Protein AF-A0A353X203-F1 (afdb_monomer_lite)

Secondary structure (DSSP, 8-state):
----TTTT-TTHHHHHHHHGGGEETTEEESSS----S-TTHHHHHHHHTTSS---GGG-EEHHHHHHHHHHHHHTT-HHHHHHHHHHHHHHTTSSSTT--EEETTTEEEES-HHHHHHHHHIIIIIIS--EEEGGGTEEE------TT-SEEEEEEEEETTEEEEEEEETTEEEEEESS--EEEEETTTEEEPTT--EEEEEETTEEEEEE--SEEEEEE-

Radius of gyration: 20.21 Å; chains: 1; bounding box: 49×40×54 Å

Foldseek 3Di:
DPQPPCPPPPCLVVVLVVQVQQAALQAGQPASPPPPDDNCVVVVVVVPPPPDDDDSRGFGFLQVLLVSLVSCLSVLNAVSNVSSLSSNVVLACPPPDRWQAGTPNHDDDIDDPSNCSSPVCCVVCRQQVWDDPVVQLETETEHRHDLVCQWDKDWQCDDPVKGWIWIHHRQKIKIAMDDQGKYKYFPVFKDFDPPFDWDWDADPNGIITTGRDRMGMIGTD

pLDDT: mean 85.38, std 16.43, range [37.25, 98.31]

Structure (mmCIF, N/CA/C/O backbone):
data_AF-A0A353X203-F1
#
_entry.id   AF-A0A353X203-F1
#
loop_
_atom_site.group_PDB
_at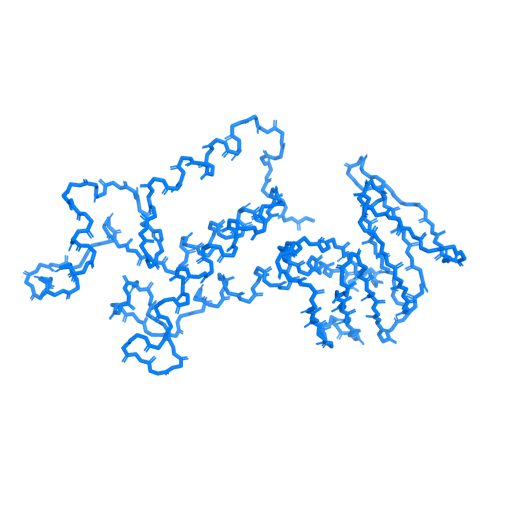om_site.id
_atom_site.type_symbol
_atom_site.label_atom_id
_atom_site.label_alt_id
_atom_site.label_comp_id
_atom_site.label_asym_id
_atom_site.label_entity_id
_atom_site.label_seq_id
_atom_site.pdbx_PDB_ins_code
_atom_site.Cartn_x
_atom_site.Cartn_y
_atom_site.Cartn_z
_atom_site.occupancy
_atom_site.B_iso_or_equiv
_atom_site.auth_seq_id
_atom_site.auth_comp_id
_atom_site.auth_asym_id
_atom_site.auth_atom_id
_atom_site.pdbx_PDB_model_num
ATOM 1 N N . MET A 1 1 ? 7.761 4.333 11.071 1.00 39.16 1 MET A N 1
ATOM 2 C CA . MET A 1 1 ? 9.143 4.508 10.571 1.00 39.16 1 MET A CA 1
ATOM 3 C C . MET A 1 1 ? 9.367 3.669 9.322 1.00 39.16 1 MET A C 1
ATOM 5 O O . MET A 1 1 ? 8.918 2.531 9.275 1.00 39.16 1 MET A O 1
ATOM 9 N N . GLY A 1 2 ? 9.978 4.281 8.307 1.00 38.06 2 GLY A N 1
ATOM 10 C CA . GLY A 1 2 ? 9.970 3.855 6.903 1.00 38.06 2 GLY A CA 1
ATOM 11 C C . GLY A 1 2 ? 9.410 4.924 5.948 1.00 38.06 2 GLY A C 1
ATOM 12 O O . GLY A 1 2 ? 9.002 4.586 4.844 1.00 38.06 2 GLY A O 1
ATOM 13 N N . GLN A 1 3 ? 9.345 6.187 6.380 1.00 44.25 3 GLN A N 1
ATOM 14 C CA . GLN A 1 3 ? 9.266 7.341 5.486 1.00 44.25 3 GLN A CA 1
ATOM 15 C C . GLN A 1 3 ? 10.696 7.655 5.059 1.00 44.25 3 GLN A C 1
ATOM 17 O O . GLN A 1 3 ? 11.584 7.773 5.907 1.00 44.25 3 GLN A O 1
ATOM 22 N N . THR A 1 4 ? 10.947 7.751 3.756 1.00 47.97 4 THR A N 1
ATOM 23 C CA . THR A 1 4 ? 12.140 8.472 3.313 1.00 47.97 4 THR A CA 1
ATOM 24 C C . THR A 1 4 ? 12.017 9.892 3.873 1.00 47.97 4 THR A C 1
ATOM 26 O O . THR A 1 4 ? 10.932 10.464 3.839 1.00 47.97 4 THR A O 1
ATOM 29 N N . GLY A 1 5 ? 13.078 10.446 4.464 1.00 55.50 5 GLY A N 1
ATOM 30 C CA . GLY A 1 5 ? 13.055 11.739 5.174 1.00 55.50 5 GLY A CA 1
ATOM 31 C C . GLY A 1 5 ? 12.775 12.964 4.291 1.00 55.50 5 GLY A C 1
ATOM 32 O O . GLY A 1 5 ? 13.208 14.062 4.618 1.00 55.50 5 GLY A O 1
ATOM 33 N N . MET A 1 6 ? 12.102 12.784 3.152 1.00 59.47 6 MET A N 1
ATOM 34 C CA . MET A 1 6 ? 11.868 13.794 2.133 1.00 59.47 6 MET A CA 1
ATOM 35 C C . MET A 1 6 ? 10.472 14.436 2.198 1.00 59.47 6 MET A C 1
ATOM 37 O O . MET A 1 6 ? 10.122 15.241 1.337 1.00 59.47 6 MET A O 1
ATOM 41 N N . ASP A 1 7 ? 9.669 14.136 3.223 1.00 63.59 7 ASP A N 1
ATOM 42 C CA . ASP A 1 7 ? 8.307 14.669 3.354 1.00 63.59 7 ASP A CA 1
ATOM 43 C C . ASP A 1 7 ? 8.247 16.204 3.451 1.00 63.59 7 ASP A C 1
ATOM 45 O O . ASP A 1 7 ? 7.251 16.794 3.028 1.00 63.59 7 ASP A O 1
ATOM 49 N N . GLY A 1 8 ? 9.322 16.857 3.898 1.00 65.00 8 GLY A N 1
ATOM 50 C CA . GLY A 1 8 ? 9.437 18.318 3.953 1.00 65.00 8 GLY A CA 1
ATOM 51 C C . GLY A 1 8 ? 9.944 18.997 2.674 1.00 65.00 8 GLY A C 1
ATOM 52 O O . GLY A 1 8 ? 10.016 20.222 2.643 1.00 65.00 8 GLY A O 1
ATOM 53 N N . TYR A 1 9 ? 10.314 18.250 1.627 1.00 75.81 9 TYR A N 1
ATOM 54 C CA . TYR A 1 9 ? 10.947 18.841 0.443 1.00 75.81 9 TYR A CA 1
ATOM 55 C C . TYR A 1 9 ? 9.925 19.165 -0.653 1.00 75.81 9 TYR A C 1
ATOM 57 O O . TYR A 1 9 ? 9.173 18.282 -1.076 1.00 75.81 9 TYR A O 1
ATOM 65 N N . PRO A 1 10 ? 9.915 20.399 -1.186 1.00 77.88 10 PRO A N 1
ATOM 66 C CA . PRO A 1 10 ? 8.910 20.826 -2.162 1.00 77.88 10 PRO A CA 1
ATOM 67 C C . PRO A 1 10 ? 9.017 20.081 -3.501 1.00 77.88 10 PRO A C 1
ATOM 69 O O . PRO A 1 10 ? 8.015 19.885 -4.182 1.00 77.88 10 PRO A O 1
ATOM 72 N N . TRP A 1 11 ? 10.210 19.599 -3.858 1.00 84.00 11 TRP A N 1
ATOM 73 C CA . TRP A 1 11 ? 10.484 18.955 -5.145 1.00 84.00 11 TRP A CA 1
ATOM 74 C C . TRP A 1 11 ? 10.151 17.454 -5.184 1.00 84.00 11 TRP A C 1
ATOM 76 O O . TRP A 1 11 ? 10.302 16.820 -6.224 1.00 84.00 11 TRP A O 1
ATOM 86 N N . LYS A 1 12 ? 9.681 16.849 -4.086 1.00 87.25 12 LYS A N 1
ATOM 87 C CA . LYS A 1 12 ? 9.461 15.391 -3.999 1.00 87.25 12 LYS A CA 1
ATOM 88 C C . LYS A 1 12 ? 8.481 14.850 -5.051 1.00 87.25 12 LYS A C 1
ATOM 90 O O . LYS A 1 12 ? 8.730 13.815 -5.664 1.00 87.25 12 LYS A O 1
ATOM 95 N N . ILE A 1 13 ? 7.395 15.584 -5.308 1.00 91.06 13 ILE A N 1
ATOM 96 C CA . ILE A 1 13 ? 6.416 15.229 -6.346 1.00 91.06 13 ILE A CA 1
ATOM 97 C C . ILE A 1 13 ? 6.991 15.504 -7.736 1.00 91.06 13 ILE A C 1
ATOM 99 O O . ILE A 1 13 ? 6.832 14.686 -8.636 1.00 91.06 13 ILE A O 1
ATOM 103 N N . GLU A 1 14 ? 7.718 16.608 -7.905 1.00 92.44 14 GLU A N 1
ATOM 104 C CA . GLU A 1 14 ? 8.383 16.947 -9.167 1.00 92.44 14 GLU A CA 1
ATOM 105 C C . GLU A 1 14 ? 9.421 15.890 -9.578 1.00 92.44 14 GLU A C 1
ATOM 107 O O . GLU A 1 14 ? 9.534 15.549 -10.758 1.00 92.44 14 GLU A O 1
ATOM 112 N N . ALA A 1 15 ? 10.135 15.305 -8.613 1.00 91.81 15 ALA A N 1
ATOM 113 C CA . ALA A 1 15 ? 11.051 14.197 -8.857 1.00 91.81 15 ALA A CA 1
ATOM 114 C C . ALA A 1 15 ? 10.318 12.950 -9.376 1.00 91.81 15 ALA A C 1
ATOM 116 O O . ALA A 1 15 ? 10.783 12.331 -10.335 1.00 91.81 15 ALA A O 1
ATOM 117 N N . LEU A 1 16 ? 9.154 12.612 -8.808 1.00 93.56 16 LEU A N 1
ATOM 118 C CA . LEU A 1 16 ? 8.323 11.507 -9.300 1.00 93.56 16 LEU A CA 1
ATOM 119 C C . LEU A 1 16 ? 7.768 11.784 -10.698 1.00 93.56 16 LEU A C 1
ATOM 121 O O . LEU A 1 16 ? 7.823 10.909 -11.561 1.00 93.56 16 LEU A O 1
ATOM 125 N N . GLU A 1 17 ? 7.312 13.011 -10.962 1.00 94.00 17 GLU A N 1
ATOM 126 C CA . GLU A 1 17 ? 6.885 13.423 -12.304 1.00 94.00 17 GLU A CA 1
ATOM 127 C C . GLU A 1 17 ? 8.030 13.363 -13.321 1.00 94.00 17 GLU A C 1
ATOM 129 O O . GLU A 1 17 ? 7.852 12.926 -14.459 1.00 94.00 17 GLU A O 1
ATOM 134 N N . THR A 1 18 ? 9.237 13.740 -12.912 1.00 91.50 18 THR A N 1
ATOM 135 C CA . THR A 1 18 ? 10.422 13.657 -13.767 1.00 91.50 18 THR A CA 1
ATOM 136 C C . THR A 1 18 ? 10.813 12.209 -14.039 1.00 91.50 18 THR A C 1
ATOM 138 O O . THR A 1 18 ? 11.139 11.878 -15.182 1.00 91.50 18 THR A O 1
ATOM 141 N N . ALA A 1 19 ? 10.712 11.328 -13.039 1.00 90.25 19 ALA A N 1
ATOM 142 C CA . ALA A 1 19 ? 11.004 9.904 -13.181 1.00 90.25 19 ALA A CA 1
ATOM 143 C C . ALA A 1 19 ? 10.133 9.229 -14.256 1.00 90.25 19 ALA A C 1
ATOM 145 O O . ALA A 1 19 ? 10.582 8.290 -14.918 1.00 90.25 19 ALA A O 1
ATOM 146 N N . LYS A 1 20 ? 8.925 9.752 -14.517 1.00 91.38 20 LYS A N 1
ATOM 147 C CA . LYS A 1 20 ? 8.027 9.224 -15.557 1.00 91.38 20 LYS A CA 1
ATOM 148 C C . LYS A 1 20 ? 8.629 9.236 -16.956 1.00 91.38 20 LYS A C 1
ATOM 150 O O . LYS A 1 20 ? 8.293 8.380 -17.770 1.00 91.38 20 LYS A O 1
ATOM 155 N N . LYS A 1 21 ? 9.550 10.165 -17.227 1.00 89.31 21 LYS A N 1
ATOM 156 C CA . LYS A 1 21 ? 10.239 10.298 -18.521 1.00 89.31 21 LYS A CA 1
ATOM 157 C C . LYS A 1 21 ? 11.129 9.094 -18.853 1.00 89.31 21 LYS A C 1
ATOM 159 O O . LYS A 1 21 ? 11.521 8.947 -20.007 1.00 89.31 21 LYS A O 1
ATOM 164 N N . TYR A 1 22 ? 11.428 8.250 -17.862 1.00 88.75 22 TYR A N 1
ATOM 165 C CA . TYR A 1 22 ? 12.292 7.072 -17.975 1.00 88.75 22 TYR A CA 1
ATOM 166 C C . TYR A 1 22 ? 11.511 5.751 -17.886 1.00 88.75 22 TYR A C 1
ATOM 168 O O . TYR A 1 22 ? 12.082 4.703 -17.580 1.00 88.75 22 TYR A O 1
ATOM 176 N N . ARG A 1 23 ? 10.197 5.799 -18.128 1.00 90.19 23 ARG A N 1
ATOM 177 C CA . ARG A 1 23 ? 9.322 4.626 -18.193 1.00 90.19 23 ARG A CA 1
ATOM 178 C C . ARG A 1 23 ? 9.262 4.066 -19.619 1.00 90.19 23 ARG A C 1
ATOM 180 O O . ARG A 1 23 ? 9.409 4.783 -20.603 1.00 90.19 23 ARG A O 1
ATOM 187 N N . THR A 1 24 ? 8.970 2.781 -19.703 1.00 89.50 24 THR A N 1
ATOM 188 C CA . THR A 1 24 ? 8.625 2.020 -20.907 1.00 89.50 24 THR A CA 1
ATOM 189 C C . THR A 1 24 ? 7.309 1.281 -20.648 1.00 89.50 24 THR A C 1
ATOM 191 O O . THR A 1 24 ? 6.838 1.257 -19.506 1.00 89.50 24 THR A O 1
ATOM 194 N N . PRO A 1 25 ? 6.716 0.614 -21.652 1.00 91.25 25 PRO A N 1
ATOM 195 C CA . PRO A 1 25 ? 5.561 -0.244 -21.413 1.00 91.25 25 PRO A CA 1
ATOM 196 C C . PRO A 1 25 ? 5.795 -1.360 -20.382 1.00 91.25 25 PRO A C 1
ATOM 198 O O . PRO A 1 25 ? 4.810 -1.811 -19.802 1.00 91.25 25 PRO A O 1
ATOM 201 N N . PHE A 1 26 ? 7.048 -1.768 -20.142 1.00 91.12 26 PHE A N 1
ATOM 202 C CA . PHE A 1 26 ? 7.418 -2.896 -19.277 1.00 91.12 26 PHE A CA 1
ATOM 203 C C . PHE A 1 26 ? 8.104 -2.496 -17.959 1.00 91.12 26 PHE A C 1
ATOM 205 O O . PHE A 1 26 ? 8.399 -3.354 -17.132 1.00 91.12 26 PHE A O 1
ATOM 212 N N . GLY A 1 27 ? 8.360 -1.205 -17.729 1.00 92.00 27 GLY A N 1
ATOM 213 C CA . GLY A 1 27 ? 8.957 -0.728 -16.479 1.00 92.00 27 GLY A CA 1
ATOM 214 C C . GLY A 1 27 ? 9.876 0.472 -16.660 1.00 92.00 27 GLY A C 1
ATOM 215 O O . GLY A 1 27 ? 9.807 1.180 -17.661 1.00 92.00 27 GLY A O 1
ATOM 216 N N . VAL A 1 28 ? 10.752 0.698 -15.686 1.00 91.50 28 VAL A N 1
ATOM 217 C CA . VAL A 1 28 ? 11.659 1.851 -15.605 1.00 91.50 28 VAL A CA 1
ATOM 218 C C . VAL A 1 28 ? 13.095 1.445 -15.935 1.00 91.50 28 VAL A C 1
ATOM 220 O O . VAL A 1 28 ? 13.557 0.380 -15.515 1.00 91.50 28 VAL A O 1
ATOM 223 N N . TYR A 1 29 ? 13.806 2.311 -16.659 1.00 88.19 29 TYR A N 1
ATOM 224 C CA . TYR A 1 29 ? 15.245 2.162 -16.888 1.00 88.19 29 TYR A CA 1
ATOM 225 C C . TYR A 1 29 ? 16.050 2.292 -15.588 1.00 88.19 29 TYR A C 1
ATOM 227 O O . TYR A 1 29 ? 15.732 3.123 -14.741 1.00 88.19 29 TYR A O 1
ATOM 235 N N . VAL A 1 30 ? 17.144 1.539 -15.454 1.00 83.00 30 VAL A N 1
ATOM 236 C CA . VAL A 1 30 ? 18.009 1.597 -14.258 1.00 83.00 30 VAL A CA 1
ATOM 237 C C . VAL A 1 30 ? 18.680 2.962 -14.086 1.00 83.00 30 VAL A C 1
ATOM 239 O O . VAL A 1 30 ? 18.679 3.504 -12.984 1.00 83.00 30 VAL A O 1
ATOM 242 N N . THR A 1 31 ? 19.262 3.525 -15.151 1.00 73.38 31 THR A N 1
ATOM 243 C CA . THR A 1 31 ? 20.078 4.754 -15.061 1.00 73.38 31 THR A CA 1
ATOM 244 C C . THR A 1 31 ? 19.474 5.961 -15.782 1.00 73.38 31 THR A C 1
ATOM 246 O O . THR A 1 31 ? 19.966 7.071 -15.612 1.00 73.38 31 THR A O 1
ATOM 249 N N . GLY A 1 32 ? 18.423 5.776 -16.592 1.00 62.38 32 GLY A N 1
ATOM 250 C CA . GLY A 1 32 ? 17.738 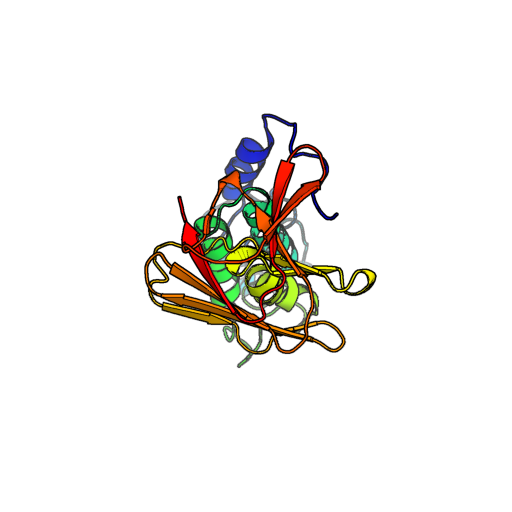6.853 -17.324 1.00 62.38 32 GLY A CA 1
ATOM 251 C C . GLY A 1 32 ? 18.531 7.498 -18.477 1.00 62.38 32 GLY A C 1
ATOM 252 O O . GLY A 1 32 ? 18.026 8.414 -19.121 1.00 62.38 32 GLY A O 1
ATOM 253 N N . ILE A 1 33 ? 19.752 7.041 -18.769 1.00 56.19 33 ILE A N 1
ATOM 254 C CA . ILE A 1 33 ? 20.683 7.724 -19.690 1.00 56.19 33 ILE A CA 1
ATOM 255 C C . ILE A 1 33 ? 20.501 7.302 -21.162 1.00 56.19 33 ILE A C 1
ATOM 257 O O . ILE A 1 33 ? 20.845 8.066 -22.066 1.00 56.19 33 ILE A O 1
ATOM 261 N N . ASP A 1 34 ? 19.908 6.141 -21.447 1.00 52.72 34 ASP A N 1
ATOM 262 C CA . ASP A 1 34 ? 19.896 5.570 -22.804 1.00 52.72 34 ASP A CA 1
ATOM 263 C C . ASP A 1 34 ? 18.707 6.025 -23.673 1.00 52.72 34 ASP A C 1
ATOM 265 O O . ASP A 1 34 ? 17.942 5.234 -24.218 1.00 52.72 34 ASP A O 1
ATOM 269 N N . ARG A 1 35 ? 18.502 7.344 -23.788 1.00 48.38 35 ARG A N 1
ATOM 270 C CA . ARG A 1 35 ? 17.395 7.923 -24.575 1.00 48.38 35 ARG A CA 1
ATOM 271 C C . ARG A 1 35 ? 17.719 8.098 -26.064 1.00 48.38 35 ARG A C 1
ATOM 273 O O . ARG A 1 35 ? 16.974 8.767 -26.784 1.00 48.38 35 ARG A O 1
ATOM 280 N N . LYS A 1 36 ? 18.828 7.535 -26.557 1.00 43.75 36 LYS A N 1
ATOM 281 C CA . LYS A 1 36 ? 19.185 7.641 -27.976 1.00 43.75 36 LYS A CA 1
ATOM 282 C C . LYS A 1 36 ? 18.492 6.535 -28.776 1.00 43.75 36 LYS A C 1
ATOM 284 O O . LYS A 1 36 ? 19.027 5.452 -28.958 1.00 43.75 36 LYS A O 1
ATOM 289 N N . SER A 1 37 ? 17.338 6.917 -29.329 1.00 37.25 37 SER A N 1
ATOM 290 C CA . SER A 1 37 ? 16.552 6.300 -30.413 1.00 37.25 37 SER A CA 1
ATOM 291 C C . SER A 1 37 ? 15.309 5.487 -29.999 1.00 37.25 37 SER A C 1
ATOM 293 O O . SER A 1 37 ? 15.400 4.398 -29.465 1.00 37.25 37 SER A O 1
ATOM 295 N N . ASN A 1 38 ? 14.145 6.076 -30.310 1.00 41.41 38 ASN A N 1
ATOM 296 C CA . ASN A 1 38 ? 12.830 5.515 -30.660 1.00 41.41 38 ASN A CA 1
ATOM 297 C C . ASN A 1 38 ? 12.176 4.436 -29.773 1.00 41.41 38 ASN A C 1
ATOM 299 O O . ASN A 1 38 ? 12.732 3.384 -29.504 1.00 41.41 38 ASN A O 1
ATOM 303 N N . GLU A 1 39 ? 10.887 4.632 -29.472 1.00 45.38 39 GLU A N 1
ATOM 304 C CA . GLU A 1 39 ? 9.985 3.705 -28.753 1.00 45.38 39 GLU A CA 1
ATOM 305 C C . GLU A 1 39 ? 9.952 2.269 -29.319 1.00 45.38 39 GLU A C 1
ATOM 307 O O . GLU A 1 39 ? 9.614 1.330 -28.605 1.00 45.38 39 GLU A O 1
ATOM 312 N N . LYS A 1 40 ? 10.390 2.071 -30.569 1.00 39.50 40 LYS A N 1
ATOM 313 C CA . LYS A 1 40 ? 10.590 0.751 -31.193 1.00 39.50 40 LYS A CA 1
ATOM 314 C C . LYS A 1 40 ? 11.814 -0.018 -30.667 1.00 39.50 40 LYS A C 1
ATOM 316 O O . LYS A 1 40 ? 11.969 -1.191 -30.977 1.00 39.50 40 LYS A O 1
ATOM 321 N N . VAL A 1 41 ? 12.704 0.609 -29.897 1.00 45.78 41 VAL A N 1
ATOM 322 C CA . VAL A 1 41 ? 13.979 0.012 -29.464 1.00 45.78 41 VAL A CA 1
ATOM 323 C C . VAL A 1 41 ? 13.833 -0.891 -28.238 1.00 45.78 41 VAL A C 1
ATOM 325 O O . VAL A 1 41 ? 14.597 -1.842 -28.121 1.00 45.78 41 VAL A O 1
ATOM 328 N N . ALA A 1 42 ? 12.810 -0.709 -27.396 1.00 44.25 42 ALA A N 1
ATOM 329 C CA . ALA A 1 42 ? 12.548 -1.644 -26.294 1.00 44.25 42 ALA A CA 1
ATOM 330 C C . ALA A 1 42 ? 12.219 -3.062 -26.808 1.00 44.25 42 ALA A C 1
ATOM 332 O O . ALA A 1 42 ? 12.692 -4.047 -26.252 1.00 44.25 42 ALA A O 1
ATOM 333 N N . GLU A 1 43 ? 11.488 -3.156 -27.924 1.00 40.53 43 GLU A N 1
ATOM 334 C CA . GLU A 1 43 ? 11.161 -4.418 -28.605 1.00 40.53 43 GLU A CA 1
ATOM 335 C C . GLU A 1 43 ? 12.360 -4.965 -29.412 1.00 40.53 43 GLU A C 1
ATOM 337 O O . GLU A 1 43 ? 12.565 -6.170 -29.529 1.00 40.53 43 GLU A O 1
ATOM 342 N N . VAL A 1 44 ? 13.214 -4.074 -29.933 1.00 40.22 44 VAL A N 1
ATOM 343 C CA . VAL A 1 44 ? 14.367 -4.431 -30.780 1.00 40.22 44 VAL A CA 1
ATOM 344 C C . VAL A 1 44 ? 15.626 -4.785 -29.974 1.00 40.22 44 VAL A C 1
ATOM 346 O O . VAL A 1 44 ? 16.456 -5.547 -30.470 1.00 40.22 44 VAL A O 1
ATOM 349 N N . LEU A 1 45 ? 15.797 -4.298 -28.741 1.00 44.69 45 LEU A N 1
ATOM 350 C CA . LEU A 1 45 ? 16.957 -4.630 -27.898 1.00 44.69 45 LEU A CA 1
ATOM 351 C C . LEU A 1 45 ? 16.944 -6.090 -27.433 1.00 44.69 45 LEU A C 1
ATOM 353 O O . LEU A 1 45 ? 18.014 -6.697 -27.395 1.00 44.69 45 LEU A O 1
ATOM 357 N N . ALA A 1 46 ? 15.765 -6.665 -27.173 1.00 43.03 46 ALA A N 1
ATOM 358 C CA . ALA A 1 46 ? 15.619 -8.095 -26.889 1.00 43.03 46 ALA A CA 1
ATOM 359 C C . ALA A 1 46 ? 16.055 -8.962 -28.090 1.00 43.03 46 ALA A C 1
ATOM 361 O O . ALA A 1 46 ? 16.691 -9.998 -27.918 1.00 43.03 46 ALA A O 1
ATOM 362 N N . ALA A 1 47 ? 15.810 -8.491 -29.321 1.00 39.03 47 ALA A N 1
ATOM 363 C CA . ALA A 1 47 ? 16.117 -9.231 -30.547 1.00 39.03 47 ALA A CA 1
ATOM 364 C C . ALA A 1 47 ? 17.531 -8.986 -31.126 1.00 39.03 47 ALA A C 1
ATOM 366 O O . ALA A 1 47 ? 18.078 -9.866 -31.789 1.00 39.03 47 ALA A O 1
ATOM 367 N N . LYS A 1 48 ? 18.151 -7.809 -30.922 1.00 39.44 48 LYS A N 1
ATOM 368 C CA . LYS A 1 48 ? 19.434 -7.442 -31.572 1.00 39.44 48 LYS A CA 1
ATOM 369 C C . LYS A 1 48 ? 20.699 -7.665 -30.734 1.00 39.44 48 LYS A C 1
ATOM 371 O O . LYS A 1 48 ? 21.789 -7.648 -31.304 1.00 39.44 48 LYS A O 1
ATOM 376 N N . LYS A 1 49 ? 20.605 -7.906 -29.422 1.00 46.31 49 LYS A N 1
ATOM 377 C CA . LYS A 1 49 ? 21.778 -8.033 -28.528 1.00 46.31 49 LYS A CA 1
ATOM 378 C C . LYS A 1 49 ? 22.332 -9.455 -28.358 1.00 46.31 49 LYS A C 1
ATOM 380 O O . LYS A 1 49 ? 22.958 -9.758 -27.353 1.00 46.31 49 LYS A O 1
ATOM 385 N N . GLN A 1 50 ? 22.220 -10.316 -29.368 1.00 43.47 50 GLN A N 1
ATOM 386 C CA . GLN A 1 50 ? 23.040 -11.539 -29.410 1.00 43.47 50 GLN A CA 1
ATOM 387 C C . GLN A 1 50 ? 24.515 -11.281 -29.802 1.00 43.47 50 GLN A C 1
ATOM 389 O O . GLN A 1 50 ? 25.293 -12.229 -29.854 1.00 43.47 50 GLN A O 1
ATOM 394 N N . LYS A 1 51 ? 24.929 -10.029 -30.083 1.00 42.41 51 LYS A N 1
ATOM 395 C CA . LYS A 1 51 ? 26.297 -9.705 -30.551 1.00 42.41 51 LYS A CA 1
ATOM 396 C C . LYS A 1 51 ? 27.085 -8.646 -29.760 1.00 42.41 51 LYS A C 1
ATOM 398 O O . LYS A 1 51 ? 28.270 -8.496 -30.032 1.00 42.41 51 LYS A O 1
ATOM 403 N N . GLU A 1 52 ? 26.506 -7.966 -28.771 1.00 54.00 52 GLU A N 1
ATOM 404 C CA . GLU A 1 52 ? 27.239 -7.051 -27.872 1.00 54.00 52 GLU A CA 1
ATOM 405 C C . GLU A 1 52 ? 26.958 -7.404 -26.409 1.00 54.00 52 GLU A C 1
ATOM 407 O O . GLU A 1 52 ? 25.853 -7.836 -26.076 1.00 54.00 52 GLU A O 1
ATOM 412 N N . SER A 1 53 ? 27.952 -7.228 -25.534 1.00 57.31 53 SER A N 1
ATOM 413 C CA . SER A 1 53 ? 27.826 -7.505 -24.102 1.00 57.31 53 SER A CA 1
ATOM 414 C C . SER A 1 53 ? 26.672 -6.709 -23.483 1.00 57.31 53 SER A C 1
ATOM 416 O O . SER A 1 53 ? 26.515 -5.503 -23.683 1.00 57.31 53 SER A O 1
ATOM 418 N N . PHE A 1 54 ? 25.823 -7.402 -22.727 1.00 63.59 54 PHE A N 1
ATOM 419 C CA . PHE A 1 54 ? 24.737 -6.783 -21.977 1.00 63.59 54 PHE A CA 1
ATOM 420 C C . PHE A 1 54 ? 25.267 -5.681 -21.035 1.00 63.59 54 PHE A C 1
ATOM 422 O O . PHE A 1 54 ? 26.294 -5.854 -20.381 1.00 63.59 54 PHE A O 1
ATOM 429 N N . ASN A 1 55 ? 24.548 -4.557 -20.948 1.00 68.31 55 ASN A N 1
ATOM 430 C CA . ASN A 1 55 ? 24.867 -3.431 -20.067 1.00 68.31 55 ASN A CA 1
ATOM 431 C C . ASN A 1 55 ? 23.578 -2.880 -19.436 1.00 68.31 55 ASN A C 1
ATOM 433 O O . ASN A 1 55 ? 22.591 -2.644 -20.135 1.00 68.31 55 ASN A O 1
ATOM 437 N N . TYR A 1 56 ? 23.627 -2.625 -18.129 1.00 70.19 56 TYR A N 1
ATOM 438 C CA . TYR A 1 56 ? 22.549 -2.069 -17.314 1.00 70.19 56 TYR A CA 1
ATOM 439 C C . TYR A 1 56 ? 22.142 -0.627 -17.657 1.00 70.19 56 TYR A C 1
ATOM 441 O O . TYR A 1 56 ? 21.060 -0.204 -17.262 1.00 70.19 56 TYR A O 1
ATOM 449 N N . VAL A 1 57 ? 22.950 0.129 -18.408 1.00 67.00 57 VAL A N 1
ATOM 450 C CA . VAL A 1 57 ? 22.651 1.535 -18.762 1.00 67.00 57 VAL A CA 1
ATOM 451 C C . VAL A 1 57 ? 21.317 1.697 -19.514 1.00 67.00 57 VAL A C 1
ATOM 453 O O . VAL A 1 57 ? 20.609 2.678 -19.295 1.00 67.00 57 VAL A O 1
ATOM 456 N N . GLY A 1 58 ? 20.942 0.723 -20.346 1.00 72.12 58 GLY A N 1
ATOM 457 C CA . GLY A 1 58 ? 19.668 0.701 -21.081 1.00 72.12 58 GLY A CA 1
ATOM 458 C C . GLY A 1 58 ? 18.693 -0.374 -20.595 1.00 72.12 58 GLY A C 1
ATOM 459 O O . GLY A 1 58 ? 17.713 -0.666 -21.275 1.00 72.12 58 GLY A O 1
ATOM 460 N N . ALA A 1 59 ? 18.965 -1.013 -19.454 1.00 83.69 59 ALA A N 1
ATOM 461 C CA . ALA A 1 59 ? 18.136 -2.105 -18.957 1.00 83.69 59 ALA A CA 1
ATOM 462 C C . ALA A 1 59 ? 16.868 -1.570 -18.282 1.00 83.69 59 ALA A C 1
ATOM 464 O O . ALA A 1 59 ? 16.929 -0.656 -17.457 1.00 83.69 59 ALA A O 1
ATOM 465 N N . VAL A 1 60 ? 15.728 -2.180 -18.603 1.00 88.69 60 VAL A N 1
ATOM 466 C CA . VAL A 1 60 ? 14.465 -2.002 -17.880 1.00 88.69 60 VAL A CA 1
ATOM 467 C C . VAL A 1 60 ? 14.372 -3.115 -16.851 1.00 88.69 60 VAL A C 1
ATOM 469 O O . VAL A 1 60 ? 14.431 -4.285 -17.214 1.00 88.69 60 VAL A O 1
ATOM 472 N N . MET A 1 61 ? 14.246 -2.781 -15.569 1.00 90.31 61 MET A N 1
ATOM 473 C CA . MET A 1 61 ? 14.295 -3.786 -14.503 1.00 90.31 61 MET A CA 1
ATOM 474 C C . MET A 1 61 ? 13.089 -3.714 -13.576 1.00 90.31 61 MET A C 1
ATOM 476 O O . MET A 1 61 ? 12.503 -2.655 -13.323 1.00 90.31 61 MET A O 1
ATOM 480 N N . THR A 1 62 ? 12.752 -4.865 -13.007 1.00 91.19 62 THR A N 1
ATOM 481 C CA . THR A 1 62 ? 11.645 -5.004 -12.059 1.00 91.19 62 THR A CA 1
ATOM 482 C C . THR A 1 62 ? 11.894 -4.235 -10.760 1.00 91.19 62 THR A C 1
ATOM 484 O O . THR A 1 62 ? 10.986 -3.583 -10.246 1.00 91.19 62 THR A O 1
ATOM 487 N N . LEU A 1 63 ? 13.134 -4.237 -10.256 1.00 91.25 63 LEU A N 1
ATOM 488 C CA . LEU A 1 63 ? 13.515 -3.556 -9.017 1.00 91.25 63 LEU A CA 1
ATOM 489 C C . LEU A 1 63 ? 13.287 -2.030 -9.055 1.00 91.25 63 LEU A C 1
ATOM 491 O O . LEU A 1 63 ? 12.525 -1.552 -8.214 1.00 91.25 63 LEU A O 1
ATOM 495 N N . PRO A 1 64 ? 13.870 -1.239 -9.984 1.00 91.56 64 PRO A N 1
ATOM 496 C CA . PRO A 1 64 ? 13.629 0.206 -10.032 1.00 91.56 64 PRO A CA 1
ATOM 497 C C . PRO A 1 64 ? 12.150 0.534 -10.266 1.00 91.56 64 PRO A C 1
ATOM 499 O O . PRO A 1 64 ? 11.630 1.475 -9.669 1.00 91.56 64 PRO A O 1
ATOM 502 N N . THR A 1 65 ? 11.442 -0.283 -11.048 1.00 93.88 65 THR A N 1
ATOM 503 C CA . THR A 1 65 ? 9.989 -0.155 -11.238 1.00 93.88 65 THR A CA 1
ATOM 504 C C . THR A 1 65 ? 9.230 -0.349 -9.918 1.00 93.88 65 THR A C 1
ATOM 506 O O . THR A 1 65 ? 8.374 0.461 -9.567 1.00 93.88 65 THR A O 1
ATOM 509 N N . GLY A 1 66 ? 9.581 -1.372 -9.134 1.00 93.62 66 GLY A N 1
ATOM 510 C CA . GLY A 1 66 ? 9.006 -1.618 -7.811 1.00 93.62 66 GLY A CA 1
ATOM 511 C C . GLY A 1 66 ? 9.357 -0.541 -6.780 1.00 93.62 66 GLY A C 1
ATOM 512 O O . GLY A 1 66 ? 8.513 -0.161 -5.970 1.00 93.62 66 GLY A O 1
ATOM 513 N N . VAL A 1 67 ? 10.577 0.003 -6.824 1.00 93.44 67 VAL A N 1
ATOM 514 C CA . VAL A 1 67 ? 10.985 1.148 -5.992 1.00 93.44 67 VAL A CA 1
ATOM 515 C C . VAL A 1 67 ? 10.136 2.376 -6.313 1.00 93.44 67 VAL A C 1
ATOM 517 O O . VAL A 1 67 ? 9.652 3.026 -5.390 1.00 93.44 67 VAL A O 1
ATOM 520 N N . GLN A 1 68 ? 9.886 2.654 -7.593 1.00 94.31 68 GLN A N 1
ATOM 521 C CA . GLN A 1 68 ? 9.011 3.748 -8.006 1.00 94.31 68 GLN A CA 1
ATOM 522 C C . GLN A 1 68 ? 7.558 3.532 -7.557 1.00 94.31 68 GLN A C 1
ATOM 524 O O . GLN A 1 68 ? 6.959 4.445 -6.994 1.00 94.31 68 GLN A O 1
ATOM 529 N N . ALA A 1 69 ? 7.015 2.316 -7.687 1.00 94.81 69 ALA A N 1
ATOM 530 C CA . ALA A 1 69 ? 5.685 1.985 -7.164 1.00 94.81 69 ALA A CA 1
ATOM 531 C C . ALA A 1 69 ? 5.564 2.277 -5.655 1.00 94.81 69 ALA A C 1
ATOM 533 O O . ALA A 1 69 ? 4.580 2.865 -5.202 1.00 94.81 69 ALA A O 1
ATOM 534 N N . MET A 1 70 ? 6.592 1.910 -4.883 1.00 93.31 70 MET A N 1
ATOM 535 C CA . MET A 1 70 ? 6.663 2.182 -3.446 1.00 93.31 70 MET A CA 1
ATOM 536 C C . MET A 1 70 ? 6.882 3.662 -3.111 1.00 93.31 70 MET A C 1
ATOM 538 O O . MET A 1 70 ? 6.455 4.104 -2.045 1.00 93.31 70 MET A O 1
ATOM 542 N N . ALA A 1 71 ? 7.541 4.429 -3.978 1.00 93.12 71 ALA A N 1
ATOM 543 C CA . ALA A 1 71 ? 7.713 5.866 -3.792 1.00 93.12 71 ALA A CA 1
ATOM 544 C C . ALA A 1 71 ? 6.381 6.612 -3.977 1.00 93.12 71 ALA A C 1
ATOM 546 O O . ALA A 1 71 ? 6.026 7.439 -3.144 1.00 93.12 71 ALA A O 1
ATOM 547 N N . GLU A 1 72 ? 5.591 6.250 -4.991 1.00 94.56 72 GLU A N 1
ATOM 548 C CA . GLU A 1 72 ? 4.246 6.809 -5.208 1.00 94.56 72 GLU A CA 1
ATOM 549 C C . GLU A 1 72 ? 3.304 6.536 -4.015 1.00 94.56 72 GLU A C 1
ATOM 551 O O . GLU A 1 72 ? 2.503 7.396 -3.641 1.00 94.56 72 GLU A O 1
ATOM 556 N N . ILE A 1 73 ? 3.444 5.381 -3.345 1.00 92.12 73 ILE A N 1
ATOM 557 C CA . ILE A 1 73 ? 2.700 5.062 -2.110 1.00 92.12 73 ILE A CA 1
ATOM 558 C C . ILE A 1 73 ? 3.012 6.044 -0.985 1.00 92.12 73 ILE A C 1
ATOM 560 O O . ILE A 1 73 ? 2.093 6.469 -0.287 1.00 92.12 73 ILE A O 1
ATOM 564 N N . GLN A 1 74 ? 4.285 6.409 -0.796 1.00 88.62 74 GLN A N 1
ATOM 565 C CA . GLN A 1 74 ? 4.683 7.322 0.284 1.00 88.62 74 GLN A CA 1
ATOM 566 C C . GLN A 1 74 ? 3.985 8.680 0.169 1.00 88.62 74 GLN A C 1
ATOM 568 O O . GLN A 1 74 ? 3.738 9.328 1.182 1.00 88.62 74 GLN A O 1
ATOM 573 N N . TYR A 1 75 ? 3.598 9.069 -1.047 1.00 90.00 75 TYR A N 1
ATOM 574 C CA . TYR A 1 75 ? 2.890 10.315 -1.318 1.00 90.00 75 TYR A CA 1
ATOM 575 C C . TYR A 1 75 ? 1.408 10.124 -1.657 1.00 90.00 75 TYR A C 1
ATOM 577 O O . TYR A 1 75 ? 0.781 11.046 -2.171 1.00 90.00 75 TYR A O 1
ATOM 585 N N . VAL A 1 76 ? 0.832 8.958 -1.336 1.00 89.62 76 VAL A N 1
ATOM 586 C CA . VAL A 1 76 ? -0.605 8.665 -1.477 1.00 89.62 76 VAL A CA 1
ATOM 587 C C . VAL A 1 76 ? -1.085 8.807 -2.934 1.00 89.62 76 VAL A C 1
ATOM 589 O O . VAL A 1 76 ? -2.110 9.423 -3.221 1.00 89.62 76 VAL A O 1
ATOM 592 N N . ARG A 1 77 ? -0.337 8.230 -3.888 1.00 93.56 77 ARG A N 1
ATOM 593 C CA . ARG A 1 77 ? -0.630 8.289 -5.336 1.00 93.56 77 ARG A CA 1
ATOM 594 C C . ARG A 1 77 ? -0.974 6.913 -5.924 1.00 93.56 77 ARG A C 1
ATOM 596 O O . ARG A 1 77 ? -0.241 6.390 -6.766 1.00 93.56 77 ARG A O 1
ATOM 603 N N . PRO A 1 78 ? -2.110 6.309 -5.536 1.00 94.06 78 PRO A N 1
ATOM 604 C CA . PRO A 1 78 ? -2.379 4.898 -5.813 1.00 94.06 78 PRO A CA 1
ATOM 605 C C . PRO A 1 78 ? -2.546 4.556 -7.295 1.00 94.06 78 PRO A C 1
ATOM 607 O O . PRO A 1 78 ? -2.196 3.455 -7.710 1.00 94.06 78 PRO A O 1
ATOM 610 N N . TYR A 1 79 ? -3.027 5.489 -8.117 1.00 95.88 79 TYR A N 1
ATOM 611 C CA . TYR A 1 79 ? -3.118 5.272 -9.564 1.00 95.88 79 TYR A CA 1
ATOM 612 C C . TYR A 1 79 ? -1.742 5.144 -10.225 1.00 95.88 79 TYR A C 1
ATOM 614 O O . TYR A 1 79 ? -1.563 4.308 -11.108 1.00 95.88 79 TYR A O 1
ATOM 622 N N . GLU A 1 80 ? -0.755 5.929 -9.785 1.00 95.56 80 GLU A N 1
ATOM 623 C CA . GLU A 1 80 ? 0.614 5.826 -10.301 1.00 95.56 80 GLU A CA 1
ATOM 624 C C . GLU A 1 80 ? 1.292 4.548 -9.808 1.00 95.56 80 GLU A C 1
ATOM 626 O O . GLU A 1 80 ? 1.933 3.853 -10.595 1.00 95.56 80 GLU A O 1
ATOM 631 N N . THR A 1 81 ? 1.076 4.173 -8.544 1.00 95.44 81 THR A N 1
ATOM 632 C CA . THR A 1 81 ? 1.494 2.865 -8.022 1.00 95.44 81 THR A CA 1
ATOM 633 C C . THR A 1 81 ? 0.936 1.725 -8.874 1.00 95.44 81 THR A C 1
ATOM 635 O O . THR A 1 81 ? 1.699 0.862 -9.309 1.00 95.44 81 THR A O 1
ATOM 638 N N . LEU A 1 82 ? -0.369 1.739 -9.167 1.00 95.88 82 LEU A N 1
ATOM 639 C CA . LEU A 1 82 ? -1.018 0.721 -9.994 1.00 95.88 82 LEU A CA 1
ATOM 640 C C . LEU A 1 82 ? -0.455 0.703 -11.422 1.00 95.88 82 LEU A C 1
ATOM 642 O O . LEU A 1 82 ? -0.268 -0.366 -11.995 1.00 95.88 82 LEU A O 1
ATOM 646 N N . ASN A 1 83 ? -0.133 1.866 -11.992 1.00 95.75 83 ASN A N 1
ATOM 647 C CA . ASN A 1 83 ? 0.479 1.953 -13.317 1.00 95.75 83 ASN A CA 1
ATOM 648 C C . ASN A 1 83 ? 1.834 1.227 -13.366 1.00 95.75 83 ASN A C 1
ATOM 650 O O . ASN A 1 83 ? 2.066 0.408 -14.254 1.00 95.75 83 ASN A O 1
ATOM 654 N N . TYR A 1 84 ? 2.701 1.449 -12.375 1.00 95.88 84 TYR A N 1
ATOM 655 C CA . TYR A 1 84 ? 3.973 0.729 -12.283 1.00 95.88 84 TYR A CA 1
ATOM 656 C C . TYR A 1 84 ? 3.790 -0.779 -12.077 1.00 95.88 84 TYR A C 1
ATOM 658 O O . TYR A 1 84 ? 4.526 -1.569 -12.666 1.00 95.88 84 TYR A O 1
ATOM 666 N N . GLN A 1 85 ? 2.793 -1.201 -11.296 1.00 94.62 85 GLN A N 1
ATOM 667 C CA . GLN A 1 85 ? 2.475 -2.625 -11.173 1.00 94.62 85 GLN A CA 1
ATOM 668 C C . GLN A 1 85 ? 2.006 -3.221 -12.498 1.00 94.62 85 GLN A C 1
ATOM 670 O O . GLN A 1 85 ? 2.458 -4.297 -12.873 1.00 94.62 85 GLN A O 1
ATOM 675 N N . ASN A 1 86 ? 1.168 -2.509 -13.251 1.00 94.81 86 ASN A N 1
ATOM 676 C CA . ASN A 1 86 ? 0.722 -2.950 -14.571 1.00 94.81 86 ASN A CA 1
ATOM 677 C C . ASN A 1 86 ? 1.891 -3.106 -15.555 1.00 94.81 86 ASN A C 1
ATOM 679 O O . ASN A 1 86 ? 1.873 -4.022 -16.373 1.00 94.81 86 ASN A O 1
ATOM 683 N N . MET A 1 87 ? 2.926 -2.263 -15.460 1.00 94.50 87 MET A N 1
ATOM 684 C CA . MET A 1 87 ? 4.160 -2.435 -16.237 1.00 94.50 87 MET A CA 1
ATOM 685 C C . MET A 1 87 ? 4.863 -3.757 -15.904 1.00 94.50 87 MET A C 1
ATOM 687 O O . MET A 1 87 ? 5.201 -4.503 -16.817 1.00 94.50 87 MET A O 1
ATOM 691 N N . LEU A 1 88 ? 5.003 -4.089 -14.615 1.00 92.88 88 LEU A N 1
ATOM 692 C CA . LEU A 1 88 ? 5.556 -5.378 -14.173 1.00 92.88 88 LEU A CA 1
ATOM 693 C C . LEU A 1 88 ? 4.690 -6.561 -14.629 1.00 92.88 88 LEU A C 1
ATOM 695 O O . LEU A 1 88 ? 5.210 -7.578 -15.084 1.00 92.88 88 LEU A O 1
ATOM 699 N N . HIS A 1 89 ? 3.366 -6.424 -14.538 1.00 92.75 89 HIS A N 1
ATOM 700 C CA . HIS A 1 89 ? 2.418 -7.460 -14.944 1.00 92.75 89 HIS A CA 1
ATOM 701 C C . HIS A 1 89 ? 2.478 -7.772 -16.441 1.00 92.75 89 HIS A C 1
ATOM 703 O O . HIS A 1 89 ? 2.249 -8.917 -16.813 1.00 92.75 89 HIS A O 1
ATOM 709 N N . ARG A 1 90 ? 2.838 -6.812 -17.301 1.00 92.88 90 ARG A N 1
ATOM 710 C CA . ARG A 1 90 ? 3.035 -7.070 -18.740 1.00 92.88 90 ARG A CA 1
ATOM 711 C C . ARG A 1 90 ? 4.210 -8.008 -19.029 1.00 92.88 90 ARG A C 1
ATOM 713 O O . ARG A 1 90 ? 4.190 -8.683 -20.050 1.00 92.88 90 ARG A O 1
ATOM 720 N N . SER A 1 91 ? 5.201 -8.065 -18.140 1.00 89.12 91 SER A N 1
ATOM 721 C CA . SER A 1 91 ? 6.327 -9.008 -18.225 1.00 89.12 91 SER A CA 1
ATOM 722 C C . SER A 1 91 ? 6.013 -10.361 -17.568 1.00 89.12 91 SER A C 1
ATOM 724 O O . SER A 1 91 ? 6.759 -11.326 -17.739 1.00 89.12 91 SER A O 1
ATOM 726 N N . 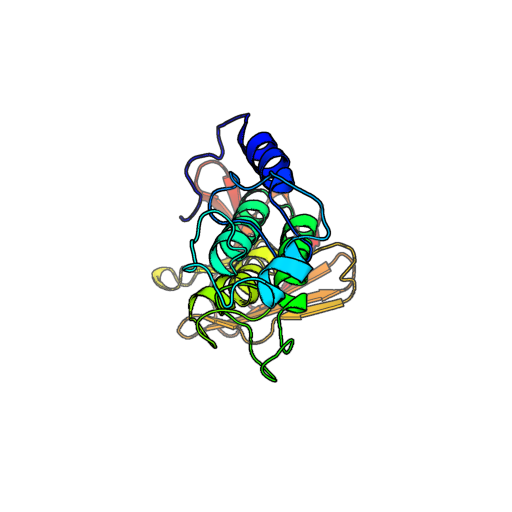PHE A 1 92 ? 4.927 -10.455 -16.794 1.00 91.69 92 PHE A N 1
ATOM 727 C CA . PHE A 1 92 ? 4.531 -11.696 -16.137 1.00 91.69 92 PHE A CA 1
ATOM 728 C C . PHE A 1 92 ? 3.997 -12.697 -17.163 1.00 91.69 92 PHE A C 1
ATOM 730 O O . PHE A 1 92 ? 3.073 -12.404 -17.913 1.00 91.69 92 PHE A O 1
ATOM 737 N N . SER A 1 93 ? 4.553 -13.907 -17.167 1.00 91.81 93 SER A N 1
ATOM 738 C CA . SER A 1 93 ? 4.273 -14.957 -18.153 1.00 91.81 93 SER A CA 1
ATOM 739 C C . SER A 1 93 ? 4.616 -14.594 -19.602 1.00 91.81 93 SER A C 1
ATOM 741 O O . SER A 1 93 ? 4.115 -15.248 -20.510 1.00 91.81 93 SER A O 1
ATOM 743 N N . TYR A 1 94 ? 5.487 -13.602 -19.831 1.00 90.31 94 TYR A N 1
ATOM 744 C CA . TYR A 1 94 ? 5.876 -13.195 -21.186 1.00 90.31 94 TYR A CA 1
ATOM 745 C C . TYR A 1 94 ? 6.638 -14.307 -21.930 1.00 90.31 94 TYR A C 1
ATOM 747 O O . TYR A 1 94 ? 6.224 -14.722 -23.007 1.00 90.31 94 TYR A O 1
ATOM 755 N N . ALA A 1 95 ? 7.715 -14.831 -21.331 1.00 89.94 95 ALA A N 1
ATOM 756 C CA . ALA A 1 95 ? 8.482 -15.960 -21.882 1.00 89.94 95 ALA A CA 1
ATOM 757 C C . ALA A 1 95 ? 8.567 -17.179 -20.938 1.00 89.94 95 ALA A C 1
ATOM 759 O O . ALA A 1 95 ? 8.857 -18.285 -21.389 1.00 89.94 95 ALA A O 1
ATOM 760 N N . ALA A 1 96 ? 8.259 -17.012 -19.645 1.00 88.00 96 ALA A N 1
ATOM 761 C CA . ALA A 1 96 ? 8.237 -18.094 -18.658 1.00 88.00 96 ALA A CA 1
ATOM 762 C C . ALA A 1 96 ? 6.895 -18.111 -17.902 1.00 88.00 96 ALA A C 1
ATOM 764 O O . ALA A 1 96 ? 6.625 -17.169 -17.150 1.00 88.00 96 ALA A O 1
ATOM 765 N N . PRO A 1 97 ? 6.054 -19.153 -18.066 1.00 91.12 97 PRO A N 1
ATOM 766 C CA . PRO A 1 97 ? 4.741 -19.226 -17.428 1.00 91.12 97 PRO A CA 1
ATOM 767 C C . PRO A 1 97 ? 4.809 -19.052 -15.908 1.00 91.12 97 PRO A C 1
ATOM 769 O O . PRO A 1 97 ? 5.600 -19.705 -15.231 1.00 91.12 97 PRO A O 1
ATOM 772 N N . GLY A 1 98 ? 3.970 -18.169 -15.367 1.00 88.81 98 GLY A N 1
ATOM 773 C CA . GLY A 1 98 ? 3.883 -17.929 -13.926 1.00 88.81 98 GLY A CA 1
ATOM 774 C C . GLY A 1 98 ? 5.068 -17.166 -13.323 1.00 88.81 98 GLY A C 1
ATOM 775 O O . GLY A 1 98 ? 5.193 -17.120 -12.101 1.00 88.81 98 GLY A O 1
ATOM 776 N N . SER A 1 99 ? 5.941 -16.571 -14.141 1.00 88.75 99 SER A N 1
ATOM 777 C CA . SER A 1 99 ? 7.129 -15.853 -13.672 1.00 88.75 99 SER A CA 1
ATOM 778 C C . SER A 1 99 ? 7.381 -14.570 -14.463 1.00 88.75 99 SER A C 1
ATOM 780 O O . SER A 1 99 ? 6.719 -14.282 -15.455 1.00 88.75 99 SER A O 1
ATOM 782 N N . MET A 1 100 ? 8.343 -13.780 -14.000 1.00 89.31 100 MET A N 1
ATOM 783 C CA . MET A 1 100 ? 8.888 -12.628 -14.710 1.00 89.31 100 MET A CA 1
ATOM 784 C C . MET A 1 100 ? 10.415 -12.650 -14.616 1.00 89.31 100 MET A C 1
ATOM 786 O O . MET A 1 100 ? 10.987 -13.168 -13.647 1.00 89.31 100 MET A O 1
ATOM 790 N N . TYR A 1 101 ? 11.056 -12.068 -15.620 1.00 90.31 101 TYR A N 1
ATOM 791 C CA . TYR A 1 101 ? 12.503 -11.920 -15.684 1.00 90.31 101 TYR A CA 1
ATOM 792 C C . TYR A 1 101 ? 12.976 -10.709 -14.878 1.00 90.31 101 TYR A C 1
ATOM 794 O O . TYR A 1 101 ? 12.225 -9.767 -14.628 1.00 90.31 101 TYR A O 1
ATOM 802 N N . GLU A 1 102 ? 14.234 -10.744 -14.458 1.00 88.06 102 GLU A N 1
ATOM 803 C CA . GLU A 1 102 ? 14.934 -9.641 -13.803 1.00 88.06 102 GLU A CA 1
ATOM 804 C C . GLU A 1 102 ? 14.967 -8.379 -14.678 1.00 88.06 102 GLU A C 1
ATOM 806 O O . GLU A 1 102 ? 14.669 -7.276 -14.203 1.00 88.06 102 GLU A O 1
ATOM 811 N N . VAL A 1 103 ? 15.312 -8.555 -15.956 1.00 88.94 103 VAL A N 1
ATOM 812 C CA . VAL A 1 103 ? 15.325 -7.503 -16.968 1.00 88.94 103 VAL A CA 1
ATOM 813 C C . VAL A 1 103 ? 14.109 -7.708 -17.857 1.00 88.94 103 VAL A C 1
ATOM 815 O O . VAL A 1 103 ? 13.955 -8.732 -18.518 1.00 88.94 103 VAL A O 1
ATOM 818 N N . SER A 1 104 ? 13.210 -6.735 -17.846 1.00 88.31 104 SER A N 1
ATOM 819 C CA . SER A 1 104 ? 11.971 -6.809 -18.606 1.00 88.31 104 SER A CA 1
ATOM 820 C C . SER A 1 104 ? 12.202 -6.528 -20.101 1.00 88.31 104 SER A C 1
ATOM 822 O O . SER A 1 104 ? 13.007 -5.652 -20.428 1.00 88.31 104 SER A O 1
ATOM 824 N N . PRO A 1 105 ? 11.463 -7.200 -21.002 1.00 87.00 105 PRO A N 1
ATOM 825 C CA . PRO A 1 105 ? 10.411 -8.173 -20.689 1.00 87.00 105 PRO A CA 1
ATOM 826 C C . PRO A 1 105 ? 10.915 -9.599 -20.382 1.00 87.00 105 PRO A C 1
ATOM 828 O O . PRO A 1 105 ? 10.260 -10.299 -19.609 1.00 87.00 105 PRO A O 1
ATOM 831 N N . ASP A 1 106 ? 12.055 -10.030 -20.934 1.00 88.44 106 ASP A N 1
ATOM 832 C CA . ASP A 1 106 ? 12.416 -11.456 -21.014 1.00 88.44 106 ASP A CA 1
ATOM 833 C C . ASP A 1 106 ? 13.919 -11.795 -20.919 1.00 88.44 106 ASP A C 1
ATOM 835 O O . ASP A 1 106 ? 14.352 -12.847 -21.394 1.00 88.44 106 ASP A O 1
ATOM 839 N N . TYR A 1 107 ? 14.734 -10.944 -20.286 1.00 86.44 107 TYR A N 1
ATOM 840 C CA . TYR A 1 107 ? 16.187 -11.141 -20.199 1.00 86.44 107 TYR A CA 1
ATOM 841 C C . TYR A 1 107 ? 16.708 -11.288 -18.758 1.00 86.44 107 TYR A C 1
ATOM 843 O O . TYR A 1 107 ? 16.161 -10.750 -17.795 1.00 86.44 107 TYR A O 1
ATOM 851 N N . GLY A 1 108 ? 17.830 -11.991 -18.599 1.00 85.19 108 GLY A N 1
ATOM 852 C CA . GLY A 1 108 ? 18.477 -12.197 -17.302 1.00 85.19 108 GLY A CA 1
ATOM 853 C C . GLY A 1 108 ? 17.847 -13.333 -16.497 1.00 85.19 108 GLY A C 1
ATOM 854 O O . GLY A 1 108 ? 17.317 -14.291 -17.061 1.00 85.19 108 GLY A O 1
ATOM 855 N N . MET A 1 109 ? 17.948 -13.263 -15.168 1.00 87.00 109 MET A N 1
ATOM 856 C CA . MET A 1 109 ? 17.481 -14.343 -14.295 1.00 87.00 109 MET A CA 1
ATOM 857 C C . MET A 1 109 ? 15.956 -14.334 -14.111 1.00 87.00 109 MET A C 1
ATOM 859 O O . MET A 1 109 ? 15.320 -13.285 -14.048 1.00 87.00 109 MET A O 1
ATOM 863 N N . LEU A 1 110 ? 15.371 -15.522 -13.964 1.00 84.44 110 LEU A N 1
ATOM 864 C CA . LEU A 1 110 ? 13.960 -15.735 -13.629 1.00 84.44 110 LEU A CA 1
ATOM 865 C C . LEU A 1 110 ? 13.757 -15.794 -12.103 1.00 84.44 110 LEU A C 1
ATOM 867 O O . LEU A 1 110 ? 14.639 -16.261 -11.388 1.00 84.44 110 LEU A O 1
ATOM 871 N N . VAL A 1 111 ? 12.574 -15.398 -11.610 1.00 72.75 111 VAL A N 1
ATOM 872 C CA . VAL A 1 111 ? 12.142 -15.590 -10.199 1.00 72.75 111 VAL A CA 1
ATOM 873 C C . VAL A 1 111 ? 13.066 -14.914 -9.166 1.00 72.75 111 VAL A C 1
ATOM 875 O O . VAL A 1 111 ? 13.445 -15.496 -8.152 1.00 72.75 111 VAL A O 1
ATOM 878 N N . GLN A 1 112 ? 13.433 -13.654 -9.390 1.00 82.81 112 GLN A N 1
ATOM 879 C CA . GLN A 1 112 ? 14.243 -12.913 -8.420 1.00 82.81 112 GLN A CA 1
ATOM 880 C C . GLN A 1 112 ? 13.409 -12.344 -7.265 1.00 82.81 112 GLN A C 1
ATOM 882 O O . GLN A 1 112 ? 12.283 -11.886 -7.458 1.00 82.81 112 GLN A O 1
ATOM 887 N N . ALA A 1 113 ? 13.971 -12.310 -6.053 1.00 73.81 113 ALA A N 1
ATOM 888 C CA . ALA A 1 113 ? 13.256 -11.862 -4.849 1.00 73.81 113 ALA A CA 1
ATOM 889 C C . ALA A 1 113 ? 12.796 -10.392 -4.919 1.00 73.81 113 ALA A C 1
ATOM 891 O O . ALA A 1 113 ? 11.796 -10.010 -4.315 1.00 73.81 113 ALA A O 1
ATOM 892 N N . TRP A 1 114 ? 13.478 -9.544 -5.688 1.00 78.19 114 TRP A N 1
ATOM 893 C CA . TRP A 1 114 ? 13.037 -8.163 -5.897 1.00 78.19 114 TRP A CA 1
ATOM 894 C C . TRP A 1 114 ? 11.859 -8.033 -6.872 1.00 78.19 114 TRP A C 1
ATOM 896 O O . TRP A 1 114 ? 11.182 -7.007 -6.854 1.00 78.19 114 TRP A O 1
ATOM 906 N N . ASN A 1 115 ? 11.547 -9.065 -7.662 1.00 77.25 115 ASN A N 1
ATOM 907 C CA . ASN A 1 115 ? 10.373 -9.065 -8.540 1.00 77.25 115 ASN A CA 1
ATOM 908 C C . ASN A 1 115 ? 9.084 -8.975 -7.711 1.00 77.25 115 ASN A C 1
ATOM 910 O O . ASN A 1 115 ? 8.186 -8.195 -8.026 1.00 77.25 115 ASN A O 1
ATOM 914 N N . ILE A 1 116 ? 9.016 -9.714 -6.597 1.00 82.69 116 ILE A N 1
ATOM 915 C CA . ILE A 1 116 ? 7.841 -9.706 -5.717 1.00 82.69 116 ILE A CA 1
ATOM 916 C C . ILE A 1 116 ? 7.733 -8.413 -4.894 1.00 82.69 116 ILE A C 1
ATOM 918 O O . ILE A 1 116 ? 6.627 -8.023 -4.519 1.00 82.69 116 ILE A O 1
ATOM 922 N N . TYR A 1 117 ? 8.845 -7.703 -4.658 1.00 89.00 117 TYR A N 1
ATOM 923 C CA . TYR A 1 117 ? 8.852 -6.443 -3.904 1.00 89.00 117 TYR A CA 1
ATOM 924 C C . TYR A 1 117 ? 7.933 -5.390 -4.535 1.00 89.00 117 TYR A C 1
ATOM 926 O O . TYR A 1 117 ? 7.134 -4.789 -3.826 1.00 89.00 117 TYR A O 1
ATOM 934 N N . GLY A 1 118 ? 7.992 -5.210 -5.858 1.00 87.75 118 GLY A N 1
ATOM 935 C CA . GLY A 1 118 ? 7.135 -4.267 -6.589 1.00 87.75 118 GLY A CA 1
ATOM 936 C C . GLY A 1 118 ? 5.679 -4.715 -6.754 1.00 87.75 118 GLY A C 1
ATOM 937 O O . GLY A 1 118 ? 4.848 -3.934 -7.211 1.00 87.75 118 GLY A O 1
ATOM 938 N N . VAL A 1 119 ? 5.347 -5.951 -6.376 1.00 89.06 119 VAL A N 1
ATOM 939 C CA . VAL A 1 119 ? 4.014 -6.538 -6.567 1.00 89.06 119 VAL A CA 1
ATOM 940 C C . VAL A 1 119 ? 3.290 -6.699 -5.230 1.00 89.06 119 VAL A C 1
ATOM 942 O O . VAL A 1 119 ? 2.263 -6.068 -5.001 1.00 89.06 119 VAL A O 1
ATOM 945 N N . ALA A 1 120 ? 3.831 -7.489 -4.302 1.00 91.56 120 ALA A N 1
ATOM 946 C CA . ALA A 1 120 ? 3.134 -7.815 -3.058 1.00 91.56 120 ALA A CA 1
ATOM 947 C C . ALA A 1 120 ? 3.160 -6.667 -2.041 1.00 91.56 120 ALA A C 1
ATOM 949 O O . ALA A 1 120 ? 2.154 -6.383 -1.388 1.00 91.56 120 ALA A O 1
ATOM 950 N N . ARG A 1 121 ? 4.305 -5.987 -1.898 1.00 92.62 121 ARG A N 1
ATOM 951 C CA . ARG A 1 121 ? 4.460 -4.945 -0.877 1.00 92.62 121 ARG A CA 1
ATOM 952 C C . ARG A 1 121 ? 3.529 -3.748 -1.120 1.00 92.62 121 ARG A C 1
ATOM 954 O O . ARG A 1 121 ? 2.865 -3.357 -0.159 1.00 92.62 121 ARG A O 1
ATOM 961 N N . PRO A 1 122 ? 3.381 -3.213 -2.351 1.00 94.25 122 PRO A N 1
ATOM 962 C CA . PRO A 1 122 ? 2.429 -2.140 -2.613 1.00 94.25 122 PRO A CA 1
ATOM 963 C C . PRO A 1 122 ? 0.985 -2.493 -2.275 1.00 94.25 122 PRO A C 1
ATOM 965 O O . PRO A 1 122 ? 0.261 -1.640 -1.770 1.00 94.25 122 PRO A O 1
ATOM 968 N N . VAL A 1 123 ? 0.579 -3.747 -2.491 1.00 95.62 123 VAL A N 1
ATOM 969 C CA . VAL A 1 123 ? -0.770 -4.203 -2.142 1.00 95.62 123 VAL A CA 1
ATOM 970 C C . VAL A 1 123 ? -0.972 -4.118 -0.633 1.00 95.62 123 VAL A C 1
ATOM 972 O O . VAL A 1 123 ? -1.870 -3.418 -0.176 1.00 95.62 123 VAL A O 1
ATOM 975 N N . VAL A 1 124 ? -0.106 -4.762 0.153 1.00 95.88 124 VAL A N 1
ATOM 976 C CA . VAL A 1 124 ? -0.291 -4.863 1.610 1.00 95.88 124 VAL A CA 1
ATOM 977 C C . VAL A 1 124 ? -0.064 -3.525 2.316 1.00 95.88 124 VAL A C 1
ATOM 979 O O . VAL A 1 124 ? -0.903 -3.088 3.101 1.00 95.88 124 VAL A O 1
ATOM 982 N N . THR A 1 125 ? 1.070 -2.868 2.054 1.00 93.94 125 THR A N 1
ATOM 983 C CA . THR A 1 125 ? 1.487 -1.676 2.813 1.00 93.94 125 THR A CA 1
ATOM 984 C C . THR A 1 125 ? 1.060 -0.363 2.168 1.00 93.94 125 THR A C 1
ATOM 986 O O . THR A 1 125 ? 1.131 0.670 2.825 1.00 93.94 125 THR A O 1
ATOM 989 N N . GLY A 1 126 ? 0.687 -0.385 0.886 1.00 94.31 126 GLY A N 1
ATOM 990 C CA . GLY A 1 126 ? 0.239 0.789 0.139 1.00 94.31 126 GLY A CA 1
ATOM 991 C C . GLY A 1 126 ? -1.274 0.851 0.031 1.00 94.31 126 GLY A C 1
ATOM 992 O O . GLY A 1 126 ? -1.902 1.576 0.790 1.00 94.31 126 GLY A O 1
ATOM 993 N N . PHE A 1 127 ? -1.864 0.066 -0.873 1.00 96.25 127 PHE A N 1
ATOM 994 C CA . PHE A 1 127 ? -3.309 0.098 -1.127 1.00 96.25 127 PHE A CA 1
ATOM 995 C C . PHE A 1 127 ? -4.126 -0.217 0.124 1.00 96.25 127 PHE A C 1
ATOM 997 O O . PHE A 1 127 ? -5.038 0.530 0.464 1.00 96.25 127 PHE A O 1
ATOM 1004 N N . PHE A 1 128 ? -3.769 -1.285 0.839 1.00 96.94 128 PHE A N 1
ATOM 1005 C CA . PHE A 1 128 ? -4.416 -1.650 2.100 1.00 96.94 128 PHE A CA 1
ATOM 1006 C C . PHE A 1 128 ? -3.814 -0.941 3.321 1.00 96.94 128 PHE A C 1
ATOM 1008 O O . PHE A 1 128 ? -4.408 -0.965 4.396 1.00 96.94 128 PHE A O 1
ATOM 1015 N N . GLY A 1 129 ? -2.652 -0.298 3.173 1.00 96.06 129 GLY A N 1
ATOM 1016 C CA . GLY A 1 129 ? -2.067 0.553 4.209 1.00 96.06 129 GLY A CA 1
ATOM 1017 C C . GLY A 1 129 ? -1.703 -0.148 5.522 1.00 96.06 129 GLY A C 1
ATOM 1018 O O . GLY A 1 129 ? -1.536 0.538 6.533 1.00 96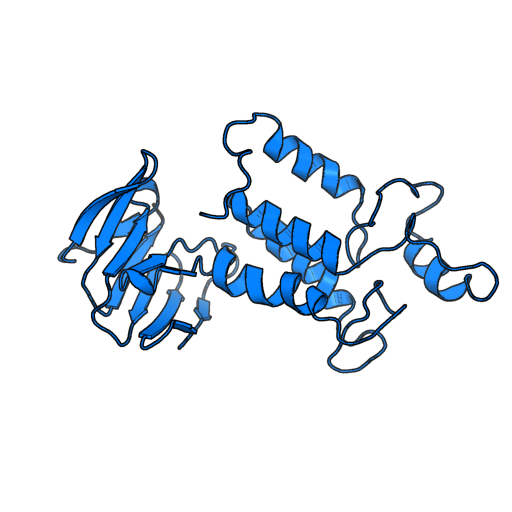.06 129 GLY A O 1
ATOM 1019 N N . ILE A 1 130 ? -1.591 -1.483 5.540 1.00 97.00 130 ILE A N 1
ATOM 1020 C CA . ILE A 1 130 ? -1.323 -2.261 6.757 1.00 97.00 130 ILE A CA 1
ATOM 1021 C C . ILE A 1 130 ? 0.144 -2.099 7.152 1.00 97.00 130 ILE A C 1
ATOM 1023 O O . ILE A 1 130 ? 1.060 -2.478 6.418 1.00 97.00 130 ILE A O 1
ATOM 1027 N N . ARG A 1 131 ? 0.368 -1.560 8.349 1.00 95.06 131 ARG A N 1
ATOM 1028 C CA . ARG A 1 131 ? 1.688 -1.314 8.932 1.00 95.06 131 ARG A CA 1
ATOM 1029 C C . ARG A 1 131 ? 1.738 -1.909 10.343 1.00 95.06 131 ARG A C 1
ATOM 1031 O O . ARG A 1 131 ? 1.198 -1.324 11.281 1.00 95.06 131 ARG A O 1
ATOM 1038 N N . PRO A 1 132 ? 2.353 -3.086 10.519 1.00 95.12 132 PRO A N 1
ATOM 1039 C CA . PRO A 1 132 ? 2.343 -3.768 11.804 1.00 95.12 132 PRO A CA 1
ATOM 1040 C C . PRO A 1 132 ? 3.306 -3.118 12.807 1.00 95.12 132 PRO A C 1
ATOM 1042 O O . PRO A 1 132 ? 4.455 -2.825 12.481 1.00 95.12 132 PRO A O 1
ATOM 1045 N N . MET A 1 133 ? 2.866 -2.980 14.057 1.00 94.56 133 MET A N 1
ATOM 1046 C CA . MET A 1 133 ? 3.694 -2.662 15.225 1.00 94.56 133 MET A CA 1
ATOM 1047 C C . MET A 1 133 ? 3.497 -3.752 16.282 1.00 94.56 133 MET A C 1
ATOM 1049 O O . MET A 1 133 ? 3.052 -3.506 17.399 1.00 94.56 133 MET A O 1
ATOM 1053 N N . ALA A 1 134 ? 3.821 -4.990 15.898 1.00 94.88 134 ALA A N 1
ATOM 1054 C CA . ALA A 1 134 ? 3.514 -6.191 16.675 1.00 94.88 134 ALA A CA 1
ATOM 1055 C C . ALA A 1 134 ? 4.084 -6.186 18.103 1.00 94.88 134 ALA A C 1
ATOM 1057 O O . ALA A 1 134 ? 3.450 -6.707 19.009 1.00 94.88 134 ALA A O 1
ATOM 1058 N N . HIS A 1 135 ? 5.249 -5.567 18.313 1.00 94.81 135 HIS A N 1
ATOM 1059 C CA . HIS A 1 135 ? 5.877 -5.430 19.633 1.00 94.81 135 HIS A CA 1
ATOM 1060 C C . HIS A 1 135 ? 5.088 -4.536 20.605 1.00 94.81 135 HIS A C 1
ATOM 1062 O O . HIS A 1 135 ? 5.358 -4.562 21.799 1.00 94.81 135 HIS A O 1
ATOM 1068 N N . LEU A 1 136 ? 4.137 -3.748 20.097 1.00 95.50 136 LEU A N 1
ATOM 1069 C CA . LEU A 1 136 ? 3.224 -2.919 20.885 1.00 95.50 136 LEU A CA 1
ATOM 1070 C C . LEU A 1 136 ? 1.783 -3.434 20.830 1.00 95.50 136 LEU A C 1
ATOM 1072 O O . LEU A 1 136 ? 0.889 -2.728 21.283 1.00 95.50 136 LEU A O 1
ATOM 1076 N N . GLU A 1 137 ? 1.545 -4.592 20.203 1.00 96.88 137 GLU A N 1
ATOM 1077 C CA . GLU A 1 137 ? 0.193 -5.093 19.926 1.00 96.88 137 GLU A CA 1
ATOM 1078 C C . GLU A 1 137 ? -0.672 -4.064 19.174 1.00 96.88 137 GLU A C 1
ATOM 1080 O O . GLU A 1 137 ? -1.868 -3.926 19.426 1.00 96.88 137 GLU A O 1
ATOM 1085 N N . LYS A 1 138 ? -0.057 -3.324 18.233 1.00 96.06 138 LYS A N 1
ATOM 1086 C CA . LYS A 1 138 ? -0.748 -2.328 17.398 1.00 96.06 138 LYS A CA 1
ATOM 1087 C C . LYS A 1 138 ? 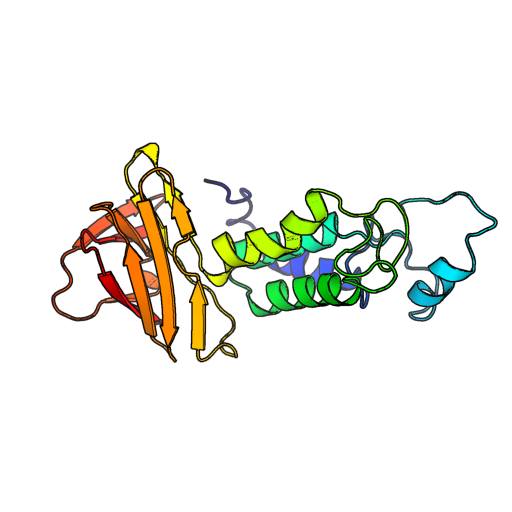-0.641 -2.633 15.911 1.00 96.06 138 LYS A C 1
ATOM 1089 O O . LYS A 1 138 ? 0.374 -3.144 15.425 1.00 96.06 138 LYS A O 1
ATOM 1094 N N . VAL A 1 139 ? -1.665 -2.242 15.160 1.00 97.19 139 VAL A N 1
ATOM 1095 C CA . VAL A 1 139 ? -1.658 -2.242 13.693 1.00 97.19 139 VAL A CA 1
ATOM 1096 C C . VAL A 1 139 ? -2.049 -0.860 13.193 1.00 97.19 139 VAL A C 1
ATOM 1098 O O . VAL A 1 139 ? -3.160 -0.396 13.424 1.00 97.19 139 VAL A O 1
ATOM 1101 N N . PHE A 1 140 ? -1.143 -0.203 12.477 1.00 96.56 140 PHE A N 1
ATOM 1102 C CA . PHE A 1 140 ? -1.481 0.999 11.730 1.00 96.56 140 PHE A CA 1
ATOM 1103 C C . PHE A 1 140 ? -2.189 0.631 10.434 1.00 96.56 140 PHE A C 1
ATOM 1105 O O . PHE A 1 140 ? -1.730 -0.252 9.706 1.00 96.56 140 PHE A O 1
ATOM 1112 N N . VAL A 1 141 ? -3.277 1.335 10.134 1.00 96.38 141 VAL A N 1
ATOM 1113 C CA . VAL A 1 141 ? -4.077 1.126 8.927 1.00 96.38 141 VAL A CA 1
ATOM 1114 C C . VAL A 1 141 ? -4.373 2.485 8.287 1.00 96.38 141 VAL A C 1
ATOM 1116 O O . VAL A 1 141 ? -4.832 3.412 8.947 1.00 96.38 141 VAL A O 1
ATOM 1119 N N . ASP A 1 142 ? -4.039 2.626 7.005 1.00 95.00 142 ASP A N 1
ATOM 1120 C CA . ASP A 1 142 ? -4.267 3.844 6.205 1.00 95.00 142 ASP A CA 1
ATOM 1121 C C . ASP A 1 142 ? -4.526 3.451 4.740 1.00 95.00 142 ASP A C 1
ATOM 1123 O O . ASP A 1 142 ? -3.615 3.559 3.913 1.00 95.00 142 ASP A O 1
ATOM 1127 N N . PRO A 1 143 ? -5.703 2.874 4.425 1.00 94.25 143 PRO A N 1
ATOM 1128 C CA . PRO A 1 143 ? -6.007 2.411 3.082 1.00 94.25 143 PRO A CA 1
ATOM 1129 C C . PRO A 1 143 ? -6.007 3.570 2.087 1.00 94.25 143 PRO A C 1
ATOM 1131 O O . PRO A 1 143 ? -6.621 4.615 2.302 1.00 94.25 143 PRO A O 1
ATOM 1134 N N . ALA A 1 144 ? -5.330 3.359 0.966 1.00 92.62 144 ALA A N 1
ATOM 1135 C CA . ALA A 1 144 ? -5.207 4.313 -0.125 1.00 92.62 144 ALA A CA 1
ATOM 1136 C C . ALA A 1 144 ? -5.403 3.569 -1.448 1.00 92.62 144 ALA A C 1
ATOM 1138 O O . ALA A 1 144 ? -4.469 3.392 -2.225 1.00 92.62 144 ALA A O 1
ATOM 1139 N N . MET A 1 145 ? -6.609 3.056 -1.681 1.00 92.88 145 MET A N 1
ATOM 1140 C CA . MET A 1 145 ? -6.925 2.280 -2.883 1.00 92.88 145 MET A CA 1
ATOM 1141 C C . MET A 1 145 ? -7.324 3.193 -4.056 1.00 92.88 145 MET A C 1
ATOM 1143 O O . MET A 1 145 ? -7.862 4.281 -3.834 1.00 92.88 145 MET A O 1
ATOM 1147 N N . PRO A 1 146 ? -7.108 2.774 -5.316 1.00 91.56 146 PRO A N 1
ATOM 1148 C CA . PRO A 1 146 ? -7.705 3.440 -6.472 1.00 91.56 146 PRO A CA 1
ATOM 1149 C C . PRO A 1 146 ? -9.237 3.480 -6.350 1.00 91.56 146 PRO A C 1
ATOM 1151 O O . PRO A 1 146 ? -9.850 2.476 -5.995 1.00 91.56 146 PRO A O 1
ATOM 1154 N N . ARG A 1 147 ? -9.882 4.601 -6.707 1.00 87.00 147 ARG A N 1
ATOM 1155 C CA . ARG A 1 147 ? -11.361 4.705 -6.661 1.00 87.00 147 ARG A CA 1
ATOM 1156 C C . ARG A 1 147 ? -12.053 3.748 -7.631 1.00 87.00 147 ARG A C 1
ATOM 1158 O O . ARG A 1 147 ? -13.211 3.415 -7.434 1.00 87.00 147 ARG A O 1
ATOM 1165 N N . SER A 1 148 ? -11.347 3.292 -8.667 1.00 90.75 148 SER A N 1
ATOM 1166 C CA . SER A 1 148 ? -11.850 2.266 -9.584 1.00 90.75 148 SER A CA 1
ATOM 1167 C C . SER A 1 148 ? -12.083 0.906 -8.912 1.00 90.75 148 SER A C 1
ATOM 1169 O O . SER A 1 148 ? -12.737 0.052 -9.503 1.00 90.75 148 SER A O 1
ATOM 1171 N N . TRP A 1 149 ? -11.565 0.678 -7.701 1.00 93.81 149 TRP A N 1
ATOM 1172 C CA . TRP A 1 149 ? -11.794 -0.544 -6.930 1.00 93.81 149 TRP A CA 1
ATOM 1173 C C . TRP A 1 149 ? -13.012 -0.367 -6.019 1.00 93.81 149 TRP A C 1
ATOM 1175 O O . TRP A 1 149 ? -12.876 -0.023 -4.846 1.00 93.81 149 TRP A O 1
ATOM 1185 N N . ALA A 1 150 ? -14.206 -0.581 -6.576 1.00 92.56 150 ALA A N 1
ATOM 1186 C CA . ALA A 1 150 ? -15.462 -0.461 -5.831 1.00 9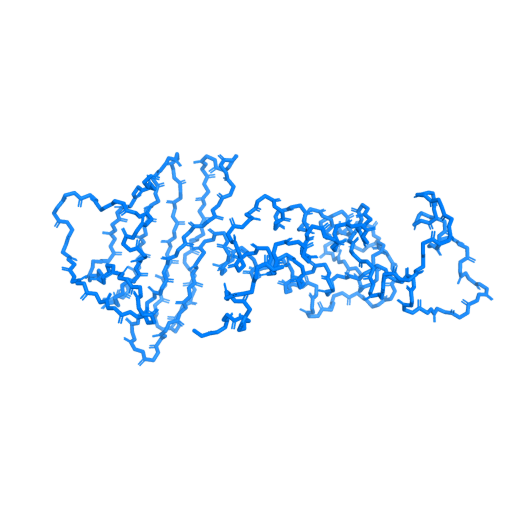2.56 150 ALA A CA 1
ATOM 1187 C C . ALA A 1 150 ? -15.596 -1.530 -4.734 1.00 92.56 150 ALA A C 1
ATOM 1189 O O . ALA A 1 150 ? -16.054 -1.234 -3.634 1.00 92.56 150 ALA A O 1
ATOM 1190 N N . GLU A 1 151 ? -15.159 -2.756 -5.025 1.00 96.38 151 GLU A N 1
ATOM 1191 C CA . GLU A 1 151 ? -15.191 -3.884 -4.098 1.00 96.38 151 GLU A CA 1
ATOM 1192 C C . GLU A 1 151 ? -13.858 -4.623 -4.140 1.00 96.38 151 GLU A C 1
ATOM 1194 O O . GLU A 1 151 ? -13.434 -5.111 -5.190 1.00 96.38 151 GLU A O 1
ATOM 1199 N N . VAL A 1 152 ? -13.172 -4.697 -3.001 1.00 97.12 152 VAL A N 1
ATOM 1200 C CA . VAL A 1 152 ? -11.891 -5.402 -2.900 1.00 97.12 152 VAL A CA 1
ATOM 1201 C C . VAL A 1 152 ? -11.585 -5.748 -1.447 1.00 97.12 152 VAL A C 1
ATOM 1203 O O . VAL A 1 152 ? -11.895 -4.992 -0.531 1.00 97.12 152 VAL A O 1
ATOM 1206 N N . ALA A 1 153 ? -10.941 -6.890 -1.211 1.00 97.81 153 ALA A N 1
ATOM 1207 C CA . ALA A 1 153 ? -10.594 -7.318 0.137 1.00 97.81 153 ALA A CA 1
ATOM 1208 C C . ALA A 1 153 ? -9.209 -7.956 0.202 1.00 97.81 153 ALA A C 1
ATOM 1210 O O . ALA A 1 153 ? -8.830 -8.744 -0.663 1.00 97.81 153 ALA A O 1
ATOM 1211 N N . LEU A 1 154 ? -8.505 -7.686 1.298 1.00 97.94 154 LEU A N 1
ATOM 1212 C CA . LEU A 1 154 ? -7.304 -8.402 1.704 1.00 97.94 154 LEU A CA 1
ATOM 1213 C C . LEU A 1 154 ? -7.593 -9.059 3.049 1.00 97.94 154 LEU A C 1
ATOM 1215 O O . LEU A 1 154 ? -7.807 -8.386 4.056 1.00 97.94 154 LEU A O 1
ATOM 1219 N N . LYS A 1 155 ? -7.652 -10.392 3.045 1.00 98.06 155 LYS A N 1
ATOM 1220 C CA . LYS A 1 155 ? -8.156 -11.186 4.169 1.00 98.06 155 LYS A CA 1
ATOM 1221 C C . LYS A 1 155 ? -7.031 -11.931 4.875 1.00 98.06 155 LYS A C 1
ATOM 1223 O O . LYS A 1 155 ? -6.122 -12.446 4.231 1.00 98.06 155 LYS A O 1
ATOM 1228 N N . ASN A 1 156 ? -7.163 -12.076 6.192 1.00 97.31 156 ASN A N 1
ATOM 1229 C CA . ASN A 1 156 ? -6.333 -12.942 7.032 1.00 97.31 156 ASN A CA 1
ATOM 1230 C C . ASN A 1 156 ? -4.821 -12.659 6.969 1.00 97.31 156 ASN A C 1
ATOM 1232 O O . ASN A 1 156 ? -4.026 -13.593 7.124 1.00 97.31 156 ASN A O 1
ATOM 1236 N N . VAL A 1 157 ? -4.428 -11.394 6.788 1.00 97.06 157 VAL A N 1
ATOM 1237 C CA . VAL A 1 157 ? -3.023 -10.968 6.760 1.00 97.06 157 VAL A CA 1
ATOM 1238 C C . VAL A 1 157 ? -2.369 -11.326 8.094 1.00 97.06 157 VAL A C 1
ATOM 1240 O O . VAL A 1 157 ? -2.816 -10.823 9.128 1.00 97.06 157 VAL A O 1
ATOM 1243 N N . PRO A 1 158 ? -1.352 -12.205 8.111 1.00 96.94 158 PRO A N 1
ATOM 1244 C CA . PRO A 1 158 ? -0.706 -12.616 9.348 1.00 96.94 158 PRO A CA 1
ATOM 1245 C C . PRO A 1 158 ? 0.161 -11.482 9.908 1.00 96.94 158 PRO A C 1
ATOM 1247 O O . PRO A 1 158 ? 1.007 -10.932 9.204 1.00 96.94 158 PRO A O 1
ATOM 1250 N N . ILE A 1 159 ? -0.031 -11.161 11.188 1.00 95.94 159 ILE A N 1
ATOM 1251 C CA . ILE A 1 159 ? 0.773 -10.188 11.933 1.00 95.94 159 ILE A CA 1
ATOM 1252 C C . ILE A 1 159 ? 1.102 -10.798 13.298 1.00 95.94 159 ILE A C 1
ATOM 1254 O O . ILE A 1 159 ? 0.331 -10.665 14.245 1.00 95.94 159 ILE A O 1
ATOM 1258 N N . SER A 1 160 ? 2.247 -11.480 13.409 1.00 95.25 160 SER A N 1
ATOM 1259 C CA . SER A 1 160 ? 2.591 -12.269 14.604 1.00 95.25 160 SER A CA 1
ATOM 1260 C C . SER A 1 160 ? 1.438 -13.225 14.981 1.00 95.25 160 SER A C 1
ATOM 1262 O O . SER A 1 160 ? 1.025 -14.034 14.150 1.00 95.25 160 SER A O 1
ATOM 1264 N N . LEU A 1 161 ? 0.883 -13.116 16.192 1.00 94.94 161 LEU A N 1
ATOM 1265 C CA . LEU A 1 161 ? -0.254 -13.903 16.689 1.00 94.94 161 LEU A CA 1
ATOM 1266 C C . LEU A 1 161 ? -1.630 -13.384 16.223 1.00 94.94 161 LEU A C 1
ATOM 1268 O O . LEU A 1 161 ? -2.658 -14.003 16.520 1.00 94.94 161 LEU A O 1
ATOM 1272 N N . ASN A 1 162 ? -1.671 -12.259 15.505 1.00 96.50 162 ASN A N 1
ATOM 1273 C CA . ASN A 1 162 ? -2.886 -11.637 14.992 1.00 96.50 162 ASN A CA 1
ATOM 1274 C C . ASN A 1 162 ? -3.108 -11.932 13.500 1.00 96.50 162 ASN A C 1
ATOM 1276 O O . ASN A 1 162 ? -2.201 -12.314 12.756 1.00 96.50 162 ASN A O 1
ATOM 1280 N N . ARG A 1 163 ? -4.352 -11.755 13.058 1.00 97.62 163 ARG A N 1
ATOM 1281 C CA . ARG A 1 163 ? -4.749 -11.775 11.651 1.00 97.62 163 ARG A CA 1
ATOM 1282 C C . ARG A 1 163 ? -5.664 -10.600 11.386 1.00 97.62 163 ARG A C 1
ATOM 1284 O O . ARG A 1 163 ? -6.684 -10.497 12.059 1.00 97.62 163 ARG A O 1
ATOM 1291 N N . THR A 1 164 ? -5.323 -9.782 10.398 1.00 97.62 164 THR A N 1
ATOM 1292 C CA . THR A 1 164 ? -6.090 -8.590 10.023 1.00 97.62 164 THR A CA 1
ATOM 1293 C C . THR A 1 164 ? -6.724 -8.773 8.651 1.00 97.62 164 THR A C 1
ATOM 1295 O O . THR A 1 164 ? -6.115 -9.321 7.732 1.00 97.62 164 THR A O 1
ATOM 1298 N N . THR A 1 165 ? -7.958 -8.308 8.517 1.00 98.31 165 THR A N 1
ATOM 1299 C CA . THR A 1 165 ? -8.707 -8.269 7.266 1.00 98.31 165 THR A CA 1
ATOM 1300 C C . THR A 1 165 ? -9.196 -6.850 7.033 1.00 98.31 165 THR A C 1
ATOM 1302 O O . THR A 1 165 ? -9.721 -6.219 7.949 1.00 98.31 165 THR A O 1
ATOM 1305 N N . ILE A 1 166 ? -9.058 -6.373 5.800 1.00 97.88 166 ILE A N 1
ATOM 1306 C CA . ILE A 1 166 ? -9.634 -5.111 5.339 1.00 97.88 166 ILE A CA 1
ATOM 1307 C C . ILE A 1 166 ? -10.506 -5.418 4.127 1.00 97.88 166 ILE A C 1
ATOM 1309 O O . ILE A 1 166 ? -10.069 -6.107 3.201 1.00 97.88 166 ILE A O 1
ATOM 1313 N N . ASN A 1 167 ? -11.736 -4.921 4.148 1.00 97.38 167 ASN A N 1
ATOM 1314 C CA . ASN A 1 167 ? -12.699 -5.054 3.067 1.00 97.38 167 ASN A CA 1
ATOM 1315 C C . ASN A 1 167 ? -13.208 -3.672 2.664 1.00 97.38 167 ASN A C 1
ATOM 1317 O O . ASN A 1 167 ? -13.751 -2.967 3.507 1.00 97.38 167 ASN A O 1
ATOM 1321 N N . LYS A 1 168 ? -13.055 -3.314 1.395 1.00 95.81 168 LYS A N 1
ATOM 1322 C CA . LYS A 1 168 ? -13.607 -2.099 0.807 1.00 95.81 168 LYS A CA 1
ATOM 1323 C C . LYS A 1 168 ? -14.911 -2.425 0.094 1.00 95.81 168 LYS A C 1
ATOM 1325 O O . LYS A 1 168 ? -14.951 -3.345 -0.723 1.00 95.81 168 LYS A O 1
ATOM 1330 N N . SER A 1 169 ? -15.940 -1.639 0.382 1.00 94.75 169 SER A N 1
ATOM 1331 C CA . SER A 1 169 ? -17.247 -1.688 -0.270 1.00 94.75 169 SER A CA 1
ATOM 1332 C C . SER A 1 169 ? -17.730 -0.262 -0.526 1.00 94.75 169 SER A C 1
ATOM 1334 O O . SER A 1 169 ? -18.141 0.447 0.398 1.00 94.75 169 SER A O 1
ATOM 1336 N N . GLY A 1 170 ? -17.654 0.184 -1.780 1.00 91.56 170 GLY A N 1
ATOM 1337 C CA . GLY A 1 170 ? -17.921 1.573 -2.151 1.00 91.56 170 GLY A CA 1
ATOM 1338 C C . GLY A 1 170 ? -16.966 2.530 -1.432 1.00 91.56 170 GLY A C 1
ATOM 1339 O O . GLY A 1 170 ? -15.748 2.384 -1.517 1.00 91.56 170 GLY A O 1
ATOM 1340 N N . GLU A 1 171 ? -17.515 3.486 -0.684 1.00 89.31 171 GLU A N 1
ATOM 1341 C CA . GLU A 1 171 ? -16.753 4.493 0.080 1.00 89.31 171 GLU A CA 1
ATOM 1342 C C . GLU A 1 171 ? -16.416 4.062 1.518 1.00 89.31 171 GLU A C 1
ATOM 1344 O O . GLU A 1 171 ? -15.799 4.812 2.277 1.00 89.31 171 GLU A O 1
ATOM 1349 N N . THR A 1 172 ? -16.818 2.849 1.903 1.00 92.75 172 THR A N 1
ATOM 1350 C CA . THR A 1 172 ? -16.581 2.308 3.244 1.00 92.75 172 THR A CA 1
ATOM 1351 C C . THR A 1 172 ? -15.470 1.272 3.232 1.00 92.75 172 THR A C 1
ATOM 1353 O O . THR A 1 172 ? -15.420 0.422 2.340 1.00 92.75 172 THR A O 1
ATOM 1356 N N . ASP A 1 173 ? -14.632 1.305 4.266 1.00 94.94 173 ASP A N 1
ATOM 1357 C CA . ASP A 1 173 ? -13.653 0.262 4.544 1.00 94.94 173 ASP A CA 1
ATOM 1358 C C . ASP A 1 173 ? -13.978 -0.377 5.903 1.00 94.94 173 ASP A C 1
ATOM 1360 O O . ASP A 1 173 ? -13.999 0.283 6.944 1.00 94.94 173 ASP A O 1
ATOM 1364 N N . THR A 1 174 ? -14.234 -1.681 5.917 1.00 96.62 174 THR A N 1
ATOM 1365 C CA . THR A 1 174 ? -14.391 -2.468 7.142 1.00 96.62 174 THR A CA 1
ATOM 1366 C C . THR A 1 174 ? -13.059 -3.099 7.508 1.00 96.62 174 THR A C 1
ATOM 1368 O O . THR A 1 174 ? -12.476 -3.859 6.729 1.00 96.62 174 THR A O 1
ATOM 1371 N N . ILE A 1 175 ? -12.597 -2.828 8.724 1.00 97.31 175 ILE A N 1
ATOM 1372 C CA . ILE A 1 175 ? -11.366 -3.384 9.278 1.00 97.31 175 ILE A CA 1
ATOM 1373 C C . ILE A 1 175 ? -11.755 -4.385 10.360 1.00 97.31 175 ILE A C 1
ATOM 1375 O O . ILE A 1 175 ? -12.653 -4.136 11.164 1.00 97.31 175 ILE A O 1
ATOM 1379 N N . SER A 1 176 ? -11.101 -5.543 10.372 1.00 97.25 176 SER A N 1
ATOM 1380 C CA . SER A 1 176 ? -11.308 -6.561 11.399 1.00 97.25 176 SER A CA 1
ATOM 1381 C C . SER A 1 176 ? -10.029 -7.311 11.745 1.00 97.25 176 SER A C 1
ATOM 1383 O O . SER A 1 176 ? -9.104 -7.407 10.935 1.00 97.25 176 SER A O 1
ATOM 1385 N N . GLN A 1 177 ? -9.978 -7.855 12.955 1.00 96.62 177 GLN A N 1
ATOM 1386 C CA . GLN A 1 177 ? -8.843 -8.611 13.462 1.00 96.62 177 GLN A CA 1
ATOM 1387 C C . GLN A 1 177 ? -9.253 -9.726 14.425 1.00 96.62 177 GLN A C 1
ATOM 1389 O O . GLN A 1 177 ? -10.343 -9.713 14.996 1.00 96.62 177 GLN A O 1
ATOM 1394 N N . LYS A 1 178 ? -8.366 -10.709 14.609 1.00 96.44 178 LYS A N 1
ATOM 1395 C CA . LYS A 1 178 ? -8.621 -11.859 15.490 1.00 96.44 178 LYS A CA 1
ATOM 1396 C C . LYS A 1 178 ? -8.291 -11.573 16.963 1.00 96.44 178 LYS A C 1
ATOM 1398 O O . LYS A 1 178 ? -8.999 -12.063 17.843 1.00 96.44 178 LYS A O 1
ATOM 1403 N N . GLN A 1 179 ? -7.222 -10.821 17.221 1.00 95.62 179 GLN A N 1
ATOM 1404 C CA . GLN A 1 179 ? -6.744 -10.496 18.570 1.00 95.62 179 GLN A CA 1
ATOM 1405 C C . GLN A 1 179 ? -7.241 -9.126 19.037 1.00 95.62 179 GLN A C 1
ATOM 1407 O O . GLN A 1 179 ? -7.631 -8.291 18.224 1.00 95.62 179 GLN A O 1
ATOM 1412 N N . ASP A 1 180 ? -7.185 -8.894 20.347 1.00 94.50 180 ASP A N 1
ATOM 1413 C CA . ASP A 1 180 ? -7.542 -7.635 21.020 1.00 94.50 180 ASP A CA 1
ATOM 1414 C C . ASP A 1 180 ? -6.427 -6.571 20.922 1.00 94.50 180 ASP A C 1
ATOM 1416 O O . ASP A 1 180 ? -6.060 -5.927 21.899 1.00 94.50 180 ASP A O 1
ATOM 1420 N N . TRP A 1 181 ? -5.846 -6.416 19.732 1.00 95.81 181 TRP A N 1
ATOM 1421 C CA . TRP A 1 181 ? -4.803 -5.423 19.454 1.00 95.81 181 TRP A CA 1
ATOM 1422 C C . TRP A 1 181 ? -5.417 -4.050 19.182 1.00 95.81 181 TRP A C 1
ATOM 1424 O O . TRP A 1 181 ? -6.579 -3.961 18.788 1.00 95.81 181 TRP A O 1
ATOM 1434 N N . SER A 1 182 ? -4.662 -2.962 19.337 1.00 96.56 182 SER A N 1
ATOM 1435 C CA . SER A 1 182 ? -5.180 -1.649 18.943 1.00 96.56 182 SER A CA 1
ATOM 1436 C C . SER A 1 182 ? -4.958 -1.382 17.454 1.00 96.56 182 SER A C 1
ATOM 1438 O O . SER A 1 182 ? -3.909 -1.692 16.881 1.00 96.56 182 SER A O 1
ATOM 1440 N N . ILE A 1 183 ? -5.969 -0.816 16.798 1.00 97.38 183 ILE A N 1
ATOM 1441 C CA . ILE A 1 183 ? -5.872 -0.370 15.408 1.00 97.38 183 ILE A CA 1
ATOM 1442 C C . ILE A 1 183 ? -5.752 1.149 15.401 1.00 97.38 183 ILE A C 1
ATOM 1444 O O . ILE A 1 183 ? -6.584 1.852 15.972 1.00 97.38 183 ILE A O 1
ATOM 1448 N N . VAL A 1 184 ? -4.705 1.650 14.749 1.00 97.06 184 VAL A N 1
ATOM 1449 C CA . VAL A 1 184 ? -4.388 3.078 14.693 1.00 97.06 184 VAL A CA 1
ATOM 1450 C C . VAL A 1 184 ? -4.642 3.604 13.286 1.00 97.06 184 VAL A C 1
ATOM 1452 O O . VAL A 1 184 ? -4.032 3.124 12.328 1.00 97.06 184 VAL A O 1
ATOM 1455 N N . ILE A 1 185 ? -5.519 4.604 13.160 1.00 96.44 185 ILE A N 1
ATOM 1456 C CA . ILE A 1 185 ? -5.877 5.215 11.870 1.00 96.44 185 ILE A CA 1
ATOM 1457 C C . ILE A 1 185 ? -5.756 6.751 11.906 1.00 96.44 185 ILE A C 1
ATOM 1459 O O . ILE A 1 185 ? -6.024 7.365 12.944 1.00 96.44 185 ILE A O 1
ATOM 1463 N N . PRO A 1 186 ? -5.362 7.415 10.802 1.00 94.94 186 PRO A N 1
ATOM 1464 C CA . PRO A 1 186 ? -5.281 8.877 10.732 1.00 94.94 186 PRO A CA 1
ATOM 1465 C C . PRO A 1 186 ? -6.631 9.571 10.974 1.00 94.94 186 PRO A C 1
ATOM 1467 O O . PRO A 1 186 ? -7.576 9.393 10.207 1.00 94.94 186 PRO A O 1
ATOM 1470 N N . LYS A 1 187 ? -6.721 10.446 11.984 1.00 94.12 187 LYS A N 1
ATOM 1471 C CA . LYS A 1 187 ? -7.972 11.168 12.289 1.00 94.12 187 LYS A CA 1
ATOM 1472 C C . LYS A 1 187 ? -8.389 12.140 11.182 1.00 94.12 187 LYS A C 1
ATOM 1474 O O . LYS A 1 187 ? -9.571 12.401 10.992 1.00 94.12 187 LYS A O 1
ATOM 1479 N N . THR A 1 188 ? -7.420 12.703 10.469 1.00 92.50 188 THR A N 1
ATOM 1480 C CA . THR A 1 188 ? -7.648 13.721 9.435 1.00 92.50 188 THR A CA 1
ATOM 1481 C C . THR A 1 188 ? -8.275 13.168 8.158 1.00 92.50 188 THR A C 1
ATOM 1483 O O . THR A 1 188 ? -8.862 13.944 7.412 1.00 92.50 188 THR A O 1
ATOM 1486 N N . LYS A 1 189 ? -8.166 11.857 7.908 1.00 90.94 189 LYS A N 1
ATOM 1487 C CA . LYS A 1 189 ? -8.622 11.216 6.666 1.00 90.94 189 LYS A CA 1
ATOM 1488 C C . LYS A 1 189 ? -9.964 10.502 6.789 1.00 90.94 189 LYS A C 1
ATOM 1490 O O . LYS A 1 189 ? -10.632 10.314 5.780 1.00 90.94 189 LYS A O 1
ATOM 1495 N N . TYR A 1 190 ? -10.337 10.087 7.999 1.00 92.88 190 TYR A N 1
ATOM 1496 C CA . TYR A 1 190 ? -11.438 9.150 8.190 1.00 92.88 190 TYR A CA 1
ATOM 1497 C C . TYR A 1 190 ? -12.500 9.669 9.155 1.00 92.88 190 TYR A C 1
ATOM 1499 O O . TYR A 1 190 ? -12.225 10.401 10.115 1.00 92.88 190 TYR A O 1
ATOM 1507 N N . GLU A 1 191 ? -13.733 9.262 8.894 1.00 91.62 191 GLU A N 1
ATOM 1508 C CA . GLU A 1 191 ? -14.859 9.335 9.813 1.00 91.62 191 GLU A CA 1
ATOM 1509 C C . GLU A 1 191 ? -15.143 7.953 10.395 1.00 91.62 191 GLU A C 1
ATOM 1511 O O . GLU A 1 191 ? -15.157 6.942 9.688 1.00 91.62 191 GLU A O 1
ATOM 1516 N N . LEU A 1 192 ? -15.349 7.924 11.712 1.00 89.44 192 LEU A N 1
ATOM 1517 C CA . LEU A 1 192 ? -15.765 6.733 12.440 1.00 89.44 192 LEU A CA 1
ATOM 1518 C C . LEU A 1 192 ? -17.288 6.687 12.499 1.00 89.44 192 LEU A C 1
ATOM 1520 O O . LEU A 1 192 ? -17.932 7.707 12.751 1.00 89.44 192 LEU A O 1
ATOM 1524 N N . GLN A 1 193 ? -17.862 5.496 12.335 1.00 85.88 193 GLN A N 1
ATOM 1525 C CA . GLN A 1 193 ? -19.265 5.282 12.678 1.00 85.88 193 GLN A CA 1
ATOM 1526 C C . GLN A 1 193 ? -19.520 5.601 14.162 1.00 85.88 193 GLN A C 1
ATOM 1528 O O . GLN A 1 193 ? -18.655 5.423 15.024 1.00 85.88 193 GLN A O 1
ATOM 1533 N N . SER A 1 194 ? -20.729 6.084 14.459 1.00 82.69 194 SER A N 1
ATOM 1534 C CA . SER A 1 194 ? -21.139 6.417 15.825 1.00 82.69 194 SER A CA 1
ATOM 1535 C C . SER A 1 194 ? -21.031 5.202 16.754 1.00 82.69 194 SER A C 1
ATOM 1537 O O . SER A 1 194 ? -21.381 4.088 16.372 1.00 82.69 194 SER A O 1
ATOM 1539 N N . GLY A 1 195 ? -20.569 5.427 17.985 1.00 84.50 195 GLY A N 1
ATOM 1540 C CA . GLY A 1 195 ? -20.483 4.398 19.025 1.00 84.50 195 GLY A CA 1
ATOM 1541 C C . GLY A 1 195 ? -19.164 3.622 19.089 1.00 84.50 195 GLY A C 1
ATOM 1542 O O . GLY A 1 195 ? -18.967 2.906 20.069 1.00 84.50 195 GLY A O 1
ATOM 1543 N N . ILE A 1 196 ? -18.247 3.804 18.129 1.00 91.38 196 ILE A N 1
ATOM 1544 C CA . ILE A 1 196 ? -16.924 3.157 18.161 1.00 91.38 196 ILE A CA 1
ATOM 1545 C C . ILE A 1 196 ? -16.094 3.709 19.326 1.00 91.38 196 ILE A C 1
ATOM 1547 O O . ILE A 1 196 ? -15.782 4.906 19.380 1.00 91.38 196 ILE A O 1
ATOM 1551 N N . LYS A 1 197 ? -15.676 2.825 20.234 1.00 91.19 197 LYS A N 1
ATOM 1552 C CA . LYS A 1 197 ? -14.783 3.151 21.350 1.00 91.19 197 LYS A CA 1
ATOM 1553 C C . LYS A 1 197 ? -13.363 3.375 20.847 1.00 91.19 197 LYS A C 1
ATOM 1555 O O . LYS A 1 197 ? -12.717 2.477 20.306 1.00 91.19 197 LYS A O 1
ATOM 1560 N N . HIS A 1 198 ? -12.856 4.576 21.086 1.00 94.62 198 HIS A N 1
ATOM 1561 C CA . HIS A 1 198 ? -11.517 4.969 20.678 1.00 94.62 198 HIS A CA 1
ATOM 1562 C C . HIS A 1 198 ? -10.901 5.956 21.667 1.00 94.62 198 HIS A C 1
ATOM 1564 O O . HIS A 1 198 ? -11.598 6.647 22.410 1.00 94.62 198 HIS A O 1
ATOM 1570 N N . SER A 1 199 ? -9.578 6.036 21.634 1.00 95.69 199 SER A N 1
ATOM 1571 C CA . SER A 1 199 ? -8.798 7.114 22.230 1.00 95.69 199 SER A CA 1
ATOM 1572 C C . SER A 1 199 ? -8.119 7.930 21.128 1.00 95.69 199 SER A C 1
ATOM 1574 O O . SER A 1 199 ? -8.138 7.557 19.950 1.00 95.69 199 SER A O 1
ATOM 1576 N N . LEU A 1 200 ? -7.554 9.079 21.494 1.00 95.94 200 LEU A N 1
ATOM 1577 C CA . LEU A 1 200 ? -6.733 9.881 20.593 1.00 95.94 200 LEU A CA 1
ATOM 1578 C C . LEU A 1 200 ? -5.271 9.740 20.986 1.00 95.94 200 LEU A C 1
ATOM 1580 O O . LEU A 1 200 ? -4.926 9.841 22.161 1.00 95.94 200 LEU A O 1
ATOM 1584 N N . THR A 1 201 ? -4.418 9.558 19.986 1.00 94.06 201 THR A N 1
ATOM 1585 C CA . THR A 1 201 ? -2.966 9.522 20.160 1.00 94.06 201 THR A CA 1
ATOM 1586 C C . THR A 1 201 ? -2.295 10.437 19.145 1.00 94.06 201 THR A C 1
ATOM 1588 O O . THR A 1 201 ? -2.836 10.680 18.063 1.00 94.06 201 THR A O 1
ATOM 1591 N N . THR A 1 202 ? -1.125 10.966 19.492 1.00 93.31 202 THR A N 1
ATOM 1592 C CA . THR A 1 202 ? -0.357 11.870 18.630 1.00 93.31 202 THR A CA 1
ATOM 1593 C C . THR A 1 202 ? 0.998 11.257 18.339 1.00 93.31 202 THR A C 1
ATOM 1595 O O . THR A 1 202 ? 1.734 10.907 19.257 1.00 93.31 202 THR A O 1
ATOM 1598 N N . ILE A 1 203 ? 1.323 11.123 17.055 1.00 86.00 203 ILE A N 1
ATOM 1599 C CA . ILE A 1 203 ? 2.559 10.496 16.582 1.00 86.00 203 ILE A CA 1
ATOM 1600 C C . ILE A 1 203 ? 3.138 11.397 15.495 1.00 86.00 203 ILE A C 1
ATOM 1602 O O . ILE A 1 203 ? 2.454 11.720 14.523 1.00 86.00 203 ILE A O 1
ATOM 1606 N N . ASP A 1 204 ? 4.373 11.857 15.701 1.00 85.88 204 ASP A N 1
ATOM 1607 C CA . ASP A 1 204 ? 5.077 12.791 14.812 1.00 85.88 204 ASP A CA 1
ATOM 1608 C C . ASP A 1 204 ? 4.236 14.037 14.459 1.00 85.88 204 ASP A C 1
ATOM 1610 O O . ASP A 1 204 ? 4.126 14.439 13.303 1.00 85.88 204 ASP A O 1
ATOM 1614 N N . GLY A 1 205 ? 3.558 14.611 15.462 1.00 86.88 205 GLY A N 1
ATOM 1615 C CA . GLY A 1 205 ? 2.702 15.796 15.307 1.00 86.88 205 GLY A CA 1
ATOM 1616 C C . GLY A 1 205 ? 1.340 15.550 14.645 1.00 86.88 205 GLY A C 1
ATOM 1617 O O . GLY A 1 205 ? 0.531 16.470 14.569 1.00 86.88 205 GLY A O 1
ATOM 1618 N N . ASN A 1 206 ? 1.043 14.322 14.213 1.00 89.94 206 ASN A N 1
ATOM 1619 C CA . ASN A 1 206 ? -0.238 13.957 13.610 1.00 89.94 206 ASN A CA 1
ATOM 1620 C C . ASN A 1 206 ? -1.148 13.265 14.629 1.00 89.94 206 ASN A C 1
ATOM 1622 O O . ASN A 1 206 ? -0.687 12.433 15.410 1.00 89.94 206 ASN A O 1
ATOM 1626 N N . THR A 1 207 ? -2.445 13.574 14.604 1.00 94.88 207 THR A N 1
ATOM 1627 C CA . THR A 1 207 ? -3.441 12.934 15.476 1.00 94.88 207 THR A CA 1
ATOM 1628 C C . THR A 1 207 ? -4.052 11.702 14.813 1.00 94.88 207 THR A C 1
ATOM 1630 O O . THR A 1 207 ? -4.469 11.737 13.652 1.00 94.88 207 THR A O 1
ATOM 1633 N N . TYR A 1 208 ? -4.181 10.632 15.588 1.00 96.81 208 TYR A N 1
ATOM 1634 C CA . TYR A 1 208 ? -4.741 9.354 15.176 1.00 96.81 208 TYR A CA 1
ATOM 1635 C C . TYR A 1 208 ? -5.863 8.930 16.121 1.00 96.81 208 TYR A C 1
ATOM 1637 O O . TYR A 1 208 ? -5.847 9.257 17.310 1.00 96.81 208 TYR A O 1
ATOM 1645 N N . TYR A 1 209 ? -6.820 8.179 15.582 1.00 96.94 209 TYR A N 1
ATOM 1646 C CA . TYR A 1 209 ? -7.713 7.358 16.387 1.00 96.94 209 TYR A CA 1
ATOM 1647 C C . TYR A 1 209 ? -6.982 6.069 16.754 1.00 96.94 209 TYR A C 1
ATOM 1649 O O . TYR A 1 209 ? -6.443 5.405 15.870 1.00 96.94 209 TYR A O 1
ATOM 1657 N N . GLU A 1 210 ? -6.980 5.713 18.035 1.00 97.44 210 GLU A N 1
ATOM 1658 C CA . GLU A 1 210 ? -6.551 4.401 18.514 1.00 97.44 210 GLU A CA 1
ATOM 1659 C C . GLU A 1 210 ? -7.786 3.628 18.993 1.00 97.44 210 GLU A C 1
ATOM 1661 O O . GLU A 1 210 ? -8.453 4.011 19.956 1.00 97.44 210 GLU A O 1
ATOM 1666 N N . ILE A 1 211 ? -8.129 2.576 18.251 1.00 96.81 211 ILE A N 1
ATOM 1667 C CA . ILE A 1 211 ? -9.392 1.839 18.343 1.00 96.81 211 ILE A CA 1
ATOM 1668 C C . ILE A 1 211 ? -9.112 0.463 18.942 1.00 96.81 211 ILE A C 1
ATOM 1670 O O . ILE A 1 211 ? -8.215 -0.243 18.483 1.00 96.81 211 ILE A O 1
ATOM 1674 N N . HIS A 1 212 ? -9.898 0.071 19.944 1.00 93.00 212 HIS A N 1
ATOM 1675 C CA . HIS A 1 212 ? -9.740 -1.201 20.669 1.00 93.00 212 HIS A CA 1
ATOM 1676 C C . HIS A 1 212 ? -10.834 -2.222 20.322 1.00 93.00 212 HIS A C 1
ATOM 1678 O O . HIS A 1 212 ? -11.091 -3.161 21.070 1.00 93.00 212 HIS A O 1
ATOM 1684 N N . GLU A 1 213 ? -11.514 -2.026 19.195 1.00 93.62 213 GLU A N 1
ATOM 1685 C CA . GLU A 1 213 ? -12.557 -2.925 18.711 1.00 93.62 213 GLU A CA 1
ATOM 1686 C C . GLU A 1 213 ? -11.989 -3.943 17.716 1.00 93.62 213 GLU A C 1
ATOM 1688 O O . GLU A 1 213 ? -11.120 -3.637 16.896 1.00 93.62 213 GLU A O 1
ATOM 1693 N N . LYS A 1 214 ? -12.500 -5.181 17.762 1.00 93.44 214 LYS A N 1
ATOM 1694 C CA . LYS A 1 214 ? -12.082 -6.246 16.834 1.00 93.44 214 LYS A CA 1
ATOM 1695 C C . LYS A 1 214 ? -12.570 -6.030 15.413 1.00 93.44 214 LYS A C 1
ATOM 1697 O O . LYS A 1 214 ? -11.989 -6.599 14.495 1.00 93.44 214 LYS A O 1
ATOM 1702 N N . SER A 1 215 ? -13.645 -5.274 15.226 1.00 95.44 215 SER A N 1
ATOM 1703 C CA . SER A 1 215 ? -14.163 -4.942 13.909 1.00 95.44 215 SER A CA 1
ATOM 1704 C C . SER A 1 215 ? -14.916 -3.628 13.952 1.00 95.44 215 SER A C 1
ATOM 1706 O O . SER A 1 215 ? -15.702 -3.404 14.865 1.00 95.44 215 SER A O 1
ATOM 1708 N N . PHE A 1 216 ? -14.674 -2.785 12.957 1.00 96.00 216 PHE A N 1
ATOM 1709 C CA . PHE A 1 216 ? -15.348 -1.509 12.793 1.00 96.00 216 PHE A CA 1
ATOM 1710 C C . PHE A 1 216 ? -15.290 -1.075 11.327 1.00 96.00 216 PHE A C 1
ATOM 1712 O O . PHE A 1 216 ? -14.539 -1.636 10.524 1.00 96.00 216 PHE A O 1
ATOM 1719 N N . THR A 1 217 ? -16.086 -0.069 10.981 1.00 95.50 217 THR A N 1
ATOM 1720 C CA . THR A 1 217 ? -16.123 0.500 9.632 1.00 95.50 217 THR A CA 1
ATOM 1721 C C . THR A 1 217 ? -15.739 1.968 9.674 1.00 95.50 217 THR A C 1
ATOM 1723 O O . THR A 1 217 ? -16.137 2.702 10.582 1.00 95.50 217 THR A O 1
ATOM 1726 N N . ILE A 1 218 ? -14.963 2.379 8.677 1.00 94.38 218 ILE A N 1
ATOM 1727 C CA . ILE A 1 218 ? -14.539 3.757 8.461 1.00 94.38 218 ILE A CA 1
ATOM 1728 C C . ILE A 1 218 ? -15.039 4.248 7.110 1.00 94.38 218 ILE A C 1
ATOM 1730 O O . ILE A 1 218 ? -15.215 3.463 6.176 1.00 94.38 218 ILE A O 1
ATOM 1734 N N . MET A 1 219 ? -15.256 5.554 7.018 1.00 92.00 219 MET A N 1
ATOM 1735 C CA . MET A 1 219 ? -15.537 6.246 5.763 1.00 92.00 219 MET A CA 1
ATOM 1736 C C . MET A 1 219 ? -14.426 7.244 5.484 1.00 92.00 219 MET A C 1
ATOM 1738 O O . MET A 1 219 ? -13.914 7.884 6.407 1.00 92.00 219 MET A O 1
ATOM 1742 N N . VAL A 1 220 ? -14.035 7.358 4.219 1.00 84.56 220 VAL A N 1
ATOM 1743 C CA . VAL A 1 220 ? -13.128 8.422 3.780 1.00 84.56 220 VAL A CA 1
ATOM 1744 C C . VAL A 1 220 ? -13.881 9.752 3.851 1.00 84.56 220 VAL A C 1
ATOM 1746 O O . VAL A 1 220 ? -15.037 9.818 3.437 1.00 84.56 220 VAL A O 1
ATOM 1749 N N . ARG A 1 221 ? -13.237 10.778 4.411 1.00 79.00 221 ARG A N 1
ATOM 1750 C CA . ARG A 1 221 ? -13.756 12.155 4.435 1.00 79.00 221 ARG A CA 1
ATOM 1751 C C . ARG A 1 221 ? -13.745 12.816 3.061 1.00 79.00 221 ARG A C 1
ATOM 1753 O O . ARG A 1 221 ? -12.821 12.520 2.269 1.00 79.00 221 ARG A O 1
#

Sequence (221 aa):
MGQTGMDGYPWKIEALETAKKYRTPFGVYVTGIDRKSNEKVAEVLAAKKQKESFNYVGAVMTLPTGVQAMAEIQYVRPYETLNYQNMLHRSFSYAAPGSMYEVSPDYGMLVQAWNIYGVARPVVTGFFGIRPMAHLEKVFVDPAMPRSWAEVALKNVPISLNRTTINKSGETDTISQKQDWSIVIPKTKYELQSGIKHSLTTIDGNTYYEIHEKSFTIMVR